Protein AF-A0AAW8F7T9-F1 (afdb_monomer_lite)

Structure (mmCIF, N/CA/C/O backbone):
data_AF-A0AAW8F7T9-F1
#
_entry.id   AF-A0AAW8F7T9-F1
#
loop_
_atom_site.group_PDB
_atom_site.id
_atom_site.type_symbol
_atom_site.label_atom_id
_atom_site.label_alt_id
_atom_site.label_comp_id
_atom_site.label_asym_id
_atom_site.label_entity_id
_atom_site.label_seq_id
_atom_site.pdbx_PDB_ins_code
_atom_site.Cartn_x
_atom_site.Cartn_y
_atom_site.Cartn_z
_atom_site.occupancy
_atom_site.B_iso_or_equiv
_atom_site.auth_seq_id
_atom_site.auth_comp_id
_atom_site.auth_asym_id
_atom_site.auth_atom_id
_atom_site.pdbx_PDB_model_num
ATOM 1 N N . MET A 1 1 ? 15.413 14.142 -17.479 1.00 58.78 1 MET A N 1
ATOM 2 C CA . MET A 1 1 ? 15.943 13.160 -16.511 1.00 58.78 1 MET A CA 1
ATOM 3 C C . MET A 1 1 ? 16.718 12.142 -17.309 1.00 58.78 1 MET A C 1
ATOM 5 O O . MET A 1 1 ? 16.218 11.728 -18.348 1.00 58.78 1 MET A O 1
ATOM 9 N N . ASP A 1 2 ? 17.921 11.789 -16.876 1.00 75.50 2 ASP A N 1
ATOM 10 C CA . ASP A 1 2 ? 18.728 10.803 -17.593 1.00 75.50 2 ASP A CA 1
ATOM 11 C C . ASP A 1 2 ? 18.031 9.436 -17.565 1.00 75.50 2 ASP A C 1
ATOM 13 O O . ASP A 1 2 ? 17.482 9.036 -16.535 1.00 75.50 2 ASP A O 1
ATOM 17 N N . GLY A 1 3 ? 18.054 8.707 -18.685 1.00 75.12 3 GLY A N 1
ATOM 18 C CA . GLY A 1 3 ? 17.316 7.446 -18.841 1.00 75.12 3 GLY A CA 1
ATOM 19 C C . GLY A 1 3 ? 17.675 6.369 -17.809 1.00 75.12 3 GLY A C 1
ATOM 20 O O . GLY A 1 3 ? 16.842 5.527 -17.485 1.00 75.12 3 GLY A O 1
ATOM 21 N N . TRP A 1 4 ? 18.875 6.423 -17.221 1.00 82.44 4 TRP A N 1
ATOM 22 C CA . TRP A 1 4 ? 19.292 5.505 -16.157 1.00 82.44 4 TRP A CA 1
ATOM 23 C C . TRP A 1 4 ? 18.514 5.728 -14.850 1.00 82.44 4 TRP A C 1
ATOM 25 O O . TRP A 1 4 ? 18.140 4.762 -14.187 1.00 82.44 4 TRP A O 1
ATOM 35 N N . ALA A 1 5 ? 18.213 6.985 -14.498 1.00 81.88 5 ALA A N 1
ATOM 36 C CA . ALA A 1 5 ? 17.555 7.337 -13.239 1.00 81.88 5 ALA A CA 1
ATOM 37 C C . ALA A 1 5 ? 16.103 6.840 -13.198 1.00 81.88 5 ALA A C 1
ATOM 39 O O . ALA A 1 5 ? 15.569 6.531 -12.133 1.00 81.88 5 ALA A O 1
ATOM 40 N N . VAL A 1 6 ? 15.483 6.736 -14.375 1.00 88.69 6 VAL A N 1
ATOM 41 C CA . VAL A 1 6 ? 14.135 6.191 -14.564 1.00 88.69 6 VAL A CA 1
ATOM 42 C C . VAL A 1 6 ? 14.128 4.757 -15.098 1.00 88.69 6 VAL A C 1
ATOM 44 O O . VAL A 1 6 ? 13.053 4.204 -15.318 1.00 88.69 6 VAL A O 1
ATOM 47 N N . GLN A 1 7 ? 15.304 4.142 -15.280 1.00 91.75 7 GLN A N 1
ATOM 48 C CA . GLN A 1 7 ? 15.475 2.776 -15.792 1.00 91.75 7 GLN A CA 1
ATOM 49 C C . GLN A 1 7 ? 14.755 2.548 -17.136 1.00 91.75 7 GLN A C 1
ATOM 51 O O . GLN A 1 7 ? 14.105 1.520 -17.353 1.00 91.75 7 GLN A O 1
ATOM 56 N N . SER A 1 8 ? 14.840 3.530 -18.038 1.00 86.75 8 SER A N 1
ATOM 57 C CA . SER A 1 8 ? 14.295 3.445 -19.396 1.00 86.75 8 SER A CA 1
ATOM 58 C C . SER A 1 8 ? 14.853 2.223 -20.131 1.00 86.75 8 SER A C 1
ATOM 60 O O . SER A 1 8 ? 16.036 1.914 -20.029 1.00 86.75 8 SER A O 1
ATOM 62 N N . GLY A 1 9 ? 13.994 1.527 -20.880 1.00 88.44 9 GLY A N 1
ATOM 63 C CA . GLY A 1 9 ? 14.342 0.286 -21.583 1.00 88.44 9 GLY A CA 1
ATOM 64 C C . GLY A 1 9 ? 14.106 -0.992 -20.770 1.00 88.44 9 GLY A C 1
ATOM 65 O O . GLY A 1 9 ? 13.940 -2.055 -21.359 1.00 88.44 9 GLY A O 1
ATOM 66 N N . SER A 1 10 ? 13.986 -0.906 -19.441 1.00 90.56 10 SER A N 1
ATOM 67 C CA . SER A 1 10 ? 13.586 -2.045 -18.607 1.00 90.56 10 SER A CA 1
ATOM 68 C C . SER A 1 10 ? 12.065 -2.154 -18.517 1.00 90.56 10 SER A C 1
ATOM 70 O O . SER A 1 10 ? 11.376 -1.184 -18.182 1.00 90.56 10 SER A O 1
ATOM 72 N N . GLY A 1 11 ? 11.536 -3.355 -18.770 1.00 92.56 11 GLY A N 1
ATOM 73 C CA . GLY A 1 11 ? 10.107 -3.643 -18.614 1.00 92.56 11 GLY A CA 1
ATOM 74 C C . GLY A 1 11 ? 9.661 -3.811 -17.160 1.00 92.56 11 GLY A C 1
ATOM 75 O O . GLY A 1 11 ? 8.500 -3.576 -16.837 1.00 92.56 11 GLY A O 1
ATOM 76 N N . VAL A 1 12 ? 10.585 -4.158 -16.264 1.00 93.69 12 VAL A N 1
ATOM 77 C CA . VAL A 1 12 ? 10.380 -4.115 -14.812 1.00 93.69 12 VAL A CA 1
ATOM 78 C C . VAL A 1 12 ? 11.400 -3.148 -14.234 1.00 93.69 12 VAL A C 1
ATOM 80 O O . VAL A 1 12 ? 12.599 -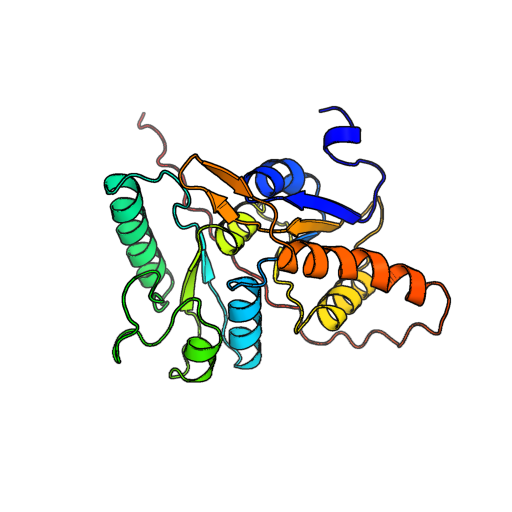3.297 -14.455 1.00 93.69 12 VAL A O 1
ATOM 83 N N . ARG A 1 13 ? 10.911 -2.143 -13.517 1.00 95.00 13 ARG A N 1
ATOM 84 C CA . ARG A 1 13 ? 11.701 -1.073 -12.911 1.00 95.00 13 ARG A CA 1
ATOM 85 C C . ARG A 1 13 ? 11.475 -1.094 -11.415 1.00 95.00 13 ARG A C 1
ATOM 87 O O . ARG A 1 13 ? 10.398 -1.478 -10.958 1.00 95.00 13 ARG A O 1
ATOM 94 N N . PHE A 1 14 ? 12.472 -0.674 -10.657 1.00 95.62 14 PHE A N 1
ATOM 95 C CA . PHE A 1 14 ? 12.443 -0.801 -9.209 1.00 95.62 14 PHE A CA 1
ATOM 96 C C . PHE A 1 14 ? 12.841 0.492 -8.510 1.00 95.62 14 PHE A C 1
ATOM 98 O O . PHE A 1 14 ? 13.786 1.165 -8.918 1.00 95.62 14 PHE A O 1
ATOM 105 N N . HIS A 1 15 ? 12.156 0.825 -7.421 1.00 96.19 15 HIS A N 1
ATOM 106 C CA . HIS A 1 15 ? 12.630 1.842 -6.491 1.00 96.19 15 HIS A CA 1
ATOM 107 C C . HIS A 1 15 ? 12.106 1.576 -5.081 1.00 96.19 15 HIS A C 1
ATOM 109 O O . HIS A 1 15 ? 11.252 0.726 -4.847 1.00 96.19 15 HIS A O 1
ATOM 115 N N . TRP A 1 16 ? 12.611 2.358 -4.141 1.00 96.62 16 TRP A N 1
ATOM 116 C CA . TRP A 1 16 ? 12.177 2.360 -2.758 1.00 96.62 16 TRP A CA 1
ATOM 117 C C . TRP A 1 16 ? 11.303 3.564 -2.399 1.00 96.62 16 TRP A C 1
ATOM 119 O O . TRP A 1 16 ? 11.562 4.685 -2.852 1.00 96.62 16 TRP A O 1
ATOM 129 N N . GLY A 1 17 ? 10.334 3.324 -1.519 1.00 95.19 17 GLY A N 1
ATOM 130 C CA . GLY A 1 17 ? 9.576 4.305 -0.757 1.00 95.19 17 GLY A CA 1
ATOM 131 C C . GLY A 1 17 ? 8.689 5.268 -1.561 1.00 95.19 17 GLY A C 1
ATOM 132 O O . GLY A 1 17 ? 8.695 5.289 -2.797 1.00 95.19 17 GLY A O 1
ATOM 133 N N . PRO A 1 18 ? 7.934 6.138 -0.862 1.00 92.25 18 PRO A N 1
ATOM 134 C CA . PRO A 1 18 ? 7.041 7.119 -1.491 1.00 92.25 18 PRO A CA 1
ATOM 135 C C . PRO A 1 18 ? 7.766 8.125 -2.398 1.00 92.25 18 PRO A C 1
ATOM 137 O O . PRO A 1 18 ? 7.218 8.566 -3.411 1.00 92.25 18 PRO A O 1
ATOM 140 N N . THR A 1 19 ? 9.014 8.471 -2.068 1.00 91.62 19 THR A N 1
ATOM 141 C CA . THR A 1 19 ? 9.860 9.330 -2.910 1.00 91.62 19 THR A CA 1
ATOM 142 C C . THR A 1 19 ? 10.187 8.653 -4.239 1.00 91.62 19 THR A C 1
ATOM 144 O O . THR A 1 19 ? 10.113 9.296 -5.283 1.00 91.62 19 THR A O 1
ATOM 147 N N . GLY A 1 20 ? 10.499 7.354 -4.220 1.00 93.56 20 GLY A N 1
ATOM 148 C CA . GLY A 1 20 ? 10.706 6.564 -5.431 1.00 93.56 20 GLY A CA 1
ATOM 149 C C . GLY A 1 20 ? 9.461 6.456 -6.287 1.00 93.56 20 GLY A C 1
ATOM 150 O O . GLY A 1 20 ? 9.514 6.697 -7.492 1.00 93.56 20 GLY A O 1
ATOM 151 N N . ALA A 1 21 ? 8.324 6.178 -5.645 1.00 94.69 21 ALA A N 1
ATOM 152 C CA . ALA A 1 21 ? 7.030 6.169 -6.314 1.00 94.69 21 ALA A CA 1
ATOM 153 C C . ALA A 1 21 ? 6.756 7.511 -7.006 1.00 94.69 21 ALA A C 1
ATOM 155 O O . ALA A 1 21 ? 6.443 7.531 -8.187 1.00 94.69 21 ALA A O 1
ATOM 156 N N . SER A 1 22 ? 6.969 8.637 -6.319 1.00 92.25 22 SER A N 1
ATOM 157 C CA . SER A 1 22 ? 6.746 9.972 -6.898 1.00 92.25 22 SER A CA 1
ATOM 158 C C . SER A 1 22 ? 7.647 10.269 -8.104 1.00 92.25 22 SER A C 1
ATOM 160 O O . SER A 1 22 ? 7.256 11.029 -8.985 1.00 92.25 22 SER A O 1
ATOM 162 N N . ARG A 1 23 ? 8.847 9.674 -8.159 1.00 92.69 23 ARG A N 1
ATOM 163 C CA . ARG A 1 23 ? 9.777 9.828 -9.289 1.00 92.69 23 ARG A CA 1
ATOM 164 C C . ARG A 1 23 ? 9.393 8.959 -10.485 1.00 92.69 23 ARG A C 1
ATOM 166 O O . ARG A 1 23 ? 9.482 9.429 -11.611 1.00 92.69 23 ARG A O 1
ATOM 173 N N . LEU A 1 24 ? 8.980 7.713 -10.246 1.00 94.44 24 LEU A N 1
ATOM 174 C CA . LEU A 1 24 ? 8.756 6.722 -11.305 1.00 94.44 24 LEU A CA 1
ATOM 175 C C . LEU A 1 24 ? 7.290 6.530 -11.709 1.00 94.44 24 LEU A C 1
ATOM 177 O O . LEU A 1 24 ? 7.034 5.915 -12.738 1.00 94.44 24 LEU A O 1
ATOM 181 N N . ALA A 1 25 ? 6.313 7.022 -10.945 1.00 92.12 25 ALA A N 1
ATOM 182 C CA . ALA A 1 25 ? 4.906 6.708 -11.201 1.00 92.12 25 ALA A CA 1
ATOM 183 C C . ALA A 1 25 ? 4.387 7.236 -12.549 1.00 92.12 25 ALA A C 1
ATOM 185 O O . ALA A 1 25 ? 3.523 6.597 -13.140 1.00 92.12 25 ALA A O 1
ATOM 186 N N . ASN A 1 26 ? 4.924 8.352 -13.057 1.00 92.12 26 ASN A N 1
ATOM 187 C CA . ASN A 1 26 ? 4.571 8.871 -14.389 1.00 92.12 26 ASN A CA 1
ATOM 188 C C . ASN A 1 26 ? 5.128 8.015 -15.535 1.00 92.12 26 ASN A C 1
ATOM 190 O O . ASN A 1 26 ? 4.635 8.088 -16.653 1.00 92.12 26 ASN A O 1
ATOM 194 N N . GLU A 1 27 ? 6.133 7.195 -15.246 1.00 92.19 27 GLU A N 1
ATOM 195 C CA . GLU A 1 27 ? 6.788 6.310 -16.207 1.00 92.19 27 GLU A CA 1
ATOM 196 C C . GLU A 1 27 ? 6.194 4.891 -16.184 1.00 92.19 27 GLU A C 1
ATOM 198 O O . GLU A 1 27 ? 6.657 4.008 -16.905 1.00 92.19 27 GLU A O 1
ATOM 203 N N . ALA A 1 28 ? 5.211 4.641 -15.314 1.00 93.75 28 ALA A N 1
ATOM 204 C CA . ALA A 1 28 ? 4.644 3.325 -15.069 1.00 93.75 28 ALA A CA 1
ATOM 205 C C . ALA A 1 28 ? 3.369 3.106 -15.893 1.00 93.75 28 ALA A C 1
ATOM 207 O O . ALA A 1 28 ? 2.388 3.830 -15.732 1.00 93.75 28 ALA A O 1
ATOM 208 N N . ALA A 1 29 ? 3.313 2.025 -16.674 1.00 95.94 29 ALA A N 1
ATOM 209 C CA . ALA A 1 29 ? 2.031 1.515 -17.169 1.00 95.94 29 ALA A CA 1
ATOM 210 C C . ALA A 1 29 ? 1.226 0.860 -16.027 1.00 95.94 29 ALA A C 1
ATOM 212 O O . ALA A 1 29 ? -0.008 0.892 -16.004 1.00 95.94 29 ALA A O 1
ATOM 213 N N . CYS A 1 30 ? 1.933 0.282 -15.050 1.00 96.75 30 CYS A N 1
ATOM 214 C CA . CYS A 1 30 ? 1.377 -0.234 -13.804 1.00 96.75 30 CYS A CA 1
ATOM 215 C C . CYS A 1 30 ? 2.364 -0.022 -12.650 1.00 96.75 30 CYS A C 1
ATOM 217 O O . CYS A 1 30 ? 3.548 -0.335 -12.770 1.00 96.75 30 CYS A O 1
ATOM 219 N N . LEU A 1 31 ? 1.863 0.457 -11.514 1.00 97.50 31 LEU A N 1
ATOM 220 C CA . LEU A 1 31 ? 2.608 0.586 -10.267 1.00 97.50 31 LEU A CA 1
ATOM 221 C C . LEU A 1 31 ? 2.286 -0.604 -9.355 1.00 97.50 31 LEU A C 1
ATOM 223 O O . LEU A 1 31 ? 1.122 -0.871 -9.057 1.00 97.50 31 LEU A O 1
ATOM 227 N N . VAL A 1 32 ? 3.308 -1.302 -8.878 1.00 97.75 32 VAL A N 1
ATOM 228 C CA . VAL A 1 32 ? 3.182 -2.359 -7.872 1.00 97.75 32 VAL A CA 1
ATOM 229 C C . VAL A 1 32 ? 3.739 -1.824 -6.561 1.00 97.75 32 VAL A C 1
ATOM 231 O O . VAL A 1 32 ? 4.929 -1.547 -6.463 1.00 97.75 32 VAL A O 1
ATOM 234 N N . ALA A 1 33 ? 2.883 -1.664 -5.557 1.00 97.88 33 ALA A N 1
ATOM 235 C CA . ALA A 1 33 ? 3.301 -1.317 -4.204 1.00 97.88 33 ALA A CA 1
ATOM 236 C C . ALA A 1 33 ? 3.578 -2.602 -3.418 1.00 97.88 33 ALA A C 1
ATOM 238 O O . ALA A 1 33 ? 2.726 -3.495 -3.409 1.00 97.88 33 ALA A O 1
ATOM 239 N N . VAL A 1 34 ? 4.727 -2.670 -2.745 1.00 97.94 34 VAL A N 1
ATOM 240 C CA . VAL A 1 34 ? 5.125 -3.773 -1.860 1.00 97.94 34 VAL A CA 1
ATOM 241 C C . VAL A 1 34 ? 5.385 -3.212 -0.465 1.00 97.94 34 VAL A C 1
ATOM 243 O O . VAL A 1 34 ? 6.279 -2.396 -0.301 1.00 97.94 34 VAL A O 1
ATOM 246 N N . ASP A 1 35 ? 4.579 -3.616 0.516 1.00 96.81 35 ASP A N 1
ATOM 247 C CA . ASP A 1 35 ? 4.683 -3.239 1.940 1.00 96.81 35 ASP A CA 1
ATOM 248 C C . ASP A 1 35 ? 4.215 -4.455 2.749 1.00 96.81 35 ASP A C 1
ATOM 250 O O . ASP A 1 35 ? 3.015 -4.621 3.024 1.00 96.81 35 ASP A O 1
ATOM 254 N N . VAL A 1 36 ? 5.127 -5.402 2.959 1.00 96.44 36 VAL A N 1
ATOM 255 C CA . VAL A 1 36 ? 4.817 -6.729 3.502 1.00 96.44 36 VAL A CA 1
ATOM 256 C C . VAL A 1 36 ? 4.368 -6.620 4.958 1.00 96.44 36 VAL A C 1
ATOM 258 O O . VAL A 1 36 ? 3.423 -7.316 5.346 1.00 96.44 36 VAL A O 1
ATOM 261 N N . LEU A 1 37 ? 4.984 -5.724 5.732 1.00 93.06 37 LEU A N 1
ATOM 262 C CA . LEU A 1 37 ? 4.706 -5.463 7.146 1.00 93.06 37 LEU A CA 1
ATOM 263 C C . LEU A 1 37 ? 4.238 -4.007 7.325 1.00 93.06 37 LEU A C 1
ATOM 265 O O . LEU A 1 37 ? 4.970 -3.138 7.763 1.00 93.06 37 LEU A O 1
ATOM 269 N N . SER A 1 38 ? 2.981 -3.690 7.037 1.00 93.38 38 SER A N 1
ATOM 270 C CA . SER A 1 38 ? 1.868 -4.633 6.853 1.00 93.38 38 SER A CA 1
ATOM 271 C C . SER A 1 38 ? 0.848 -4.234 5.801 1.00 93.38 38 SER A C 1
ATOM 273 O O . SER A 1 38 ? -0.093 -4.995 5.570 1.00 93.38 38 SER A O 1
ATOM 275 N N . PHE A 1 39 ? 0.990 -3.078 5.150 1.00 96.44 39 PHE A N 1
ATOM 276 C CA . PHE A 1 39 ? -0.121 -2.478 4.412 1.00 96.44 39 PHE A CA 1
ATOM 277 C C . PHE A 1 39 ? -0.624 -3.366 3.267 1.00 96.44 39 PHE A C 1
ATOM 279 O O . PHE A 1 39 ? -1.825 -3.612 3.157 1.00 96.44 39 PHE A O 1
ATOM 286 N N . THR A 1 40 ? 0.263 -3.890 2.420 1.00 97.62 40 THR A N 1
ATOM 287 C CA . THR A 1 40 ? -0.169 -4.705 1.269 1.00 97.62 40 THR A CA 1
ATOM 288 C C . THR A 1 40 ? -0.683 -6.078 1.696 1.00 97.62 40 THR A C 1
ATOM 290 O O . THR A 1 40 ? -1.648 -6.579 1.113 1.00 97.62 40 THR A O 1
ATOM 293 N N . THR A 1 41 ? -0.136 -6.645 2.775 1.00 97.12 41 THR A N 1
ATOM 294 C CA . THR A 1 41 ? -0.664 -7.863 3.407 1.00 97.12 41 THR A CA 1
ATOM 295 C C . THR A 1 41 ? -2.069 -7.630 3.967 1.00 97.12 41 THR A C 1
ATOM 297 O O . THR A 1 41 ? -2.964 -8.451 3.759 1.00 97.12 41 THR A O 1
ATOM 300 N N . ALA A 1 42 ? -2.293 -6.489 4.620 1.00 96.81 42 ALA A N 1
ATOM 301 C CA . ALA A 1 42 ? -3.582 -6.070 5.158 1.00 96.81 42 ALA A CA 1
ATOM 302 C C . ALA A 1 42 ? -4.627 -5.882 4.048 1.00 96.81 42 ALA A C 1
ATOM 304 O O . ALA A 1 42 ? -5.735 -6.414 4.143 1.00 96.81 42 ALA A O 1
ATOM 305 N N . VAL A 1 43 ? -4.252 -5.203 2.956 1.00 97.50 43 VAL A N 1
ATOM 306 C CA . VAL A 1 43 ? -5.091 -5.048 1.755 1.00 97.50 43 VAL A CA 1
ATOM 307 C C . VAL A 1 43 ? -5.485 -6.405 1.194 1.00 97.50 43 VAL A C 1
ATOM 309 O O . VAL A 1 43 ? -6.660 -6.658 0.943 1.00 97.50 43 VAL A O 1
ATOM 312 N N . SER A 1 44 ? -4.511 -7.291 1.032 1.00 97.19 44 SER A N 1
ATOM 313 C CA . SER A 1 44 ? -4.727 -8.614 0.471 1.00 97.19 44 SER A CA 1
ATOM 314 C C . SER A 1 44 ? -5.691 -9.439 1.346 1.00 97.19 44 SER A C 1
ATOM 316 O O . SER A 1 44 ? -6.639 -10.020 0.822 1.00 97.19 44 SER A O 1
ATOM 318 N N . VAL A 1 45 ? -5.546 -9.419 2.681 1.00 97.00 45 VAL A N 1
ATOM 319 C CA . VAL A 1 45 ? -6.493 -10.090 3.600 1.00 97.00 45 VAL A CA 1
ATOM 320 C C . VAL A 1 45 ? -7.896 -9.485 3.531 1.00 97.00 45 VAL A C 1
ATOM 322 O O . VAL A 1 45 ? -8.881 -10.221 3.551 1.00 97.00 45 VAL A O 1
ATOM 325 N N . ALA A 1 46 ? -8.013 -8.159 3.446 1.00 96.00 46 ALA A N 1
ATOM 326 C CA . ALA A 1 46 ? -9.309 -7.497 3.328 1.00 96.00 46 ALA A CA 1
ATOM 327 C C . ALA A 1 46 ? -10.029 -7.912 2.033 1.00 96.00 46 ALA A C 1
ATOM 329 O O . ALA A 1 46 ? -11.216 -8.237 2.039 1.00 96.00 46 ALA A O 1
ATOM 330 N N . VAL A 1 47 ? -9.304 -7.950 0.920 1.00 95.62 47 VAL A N 1
ATOM 331 C CA . VAL A 1 47 ? -9.863 -8.242 -0.406 1.00 95.62 47 VAL A CA 1
ATOM 332 C C . VAL A 1 47 ? -10.354 -9.681 -0.516 1.00 95.62 47 VAL A C 1
ATOM 334 O O . VAL A 1 47 ? -11.410 -9.901 -1.109 1.00 95.62 47 VAL A O 1
ATOM 337 N N . ASP A 1 48 ? -9.681 -10.637 0.129 1.00 95.75 48 ASP A N 1
ATOM 338 C CA . ASP A 1 48 ? -10.170 -12.021 0.229 1.00 95.75 48 ASP A CA 1
ATOM 339 C C . ASP A 1 48 ? -11.522 -12.114 0.949 1.00 95.75 48 ASP A C 1
ATOM 341 O O . ASP A 1 48 ? -12.324 -13.000 0.667 1.00 95.75 48 ASP A O 1
ATOM 345 N N . ARG A 1 49 ? -11.817 -11.161 1.842 1.00 95.44 49 ARG A N 1
ATOM 346 C CA . ARG A 1 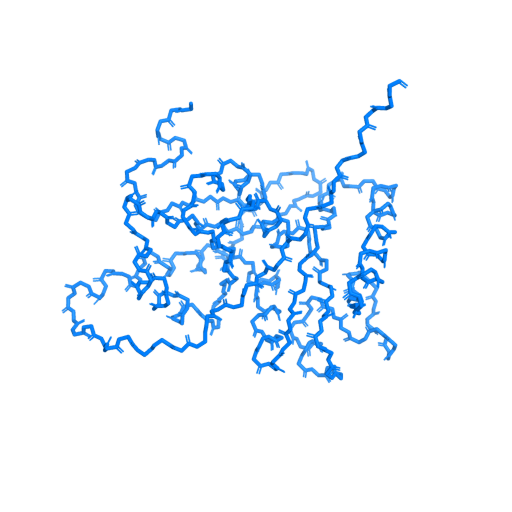49 ? -13.124 -11.024 2.504 1.00 95.44 49 ARG A CA 1
ATOM 347 C C . ARG A 1 49 ? -14.143 -10.230 1.678 1.00 95.44 49 ARG A C 1
ATOM 349 O O . ARG A 1 49 ? -15.214 -9.908 2.184 1.00 95.44 49 ARG A O 1
ATOM 356 N N . GLY A 1 50 ? -13.822 -9.862 0.437 1.00 95.50 50 GLY A N 1
ATOM 357 C CA . GLY A 1 50 ? -14.673 -9.033 -0.421 1.00 95.50 50 GLY A CA 1
ATOM 358 C C . GLY A 1 50 ? -14.676 -7.544 -0.059 1.00 95.50 50 GLY A C 1
ATOM 359 O O . GLY A 1 50 ? -15.570 -6.813 -0.487 1.00 95.50 50 GLY A O 1
ATOM 360 N N . ILE A 1 51 ? -13.698 -7.081 0.723 1.00 96.12 51 ILE A N 1
ATOM 361 C CA . ILE A 1 51 ? -13.613 -5.697 1.196 1.00 96.12 51 ILE A CA 1
ATOM 362 C C . ILE A 1 51 ? -12.869 -4.822 0.179 1.00 96.12 51 ILE A C 1
ATOM 364 O O . ILE A 1 51 ? -11.816 -5.191 -0.342 1.00 96.12 51 ILE A O 1
ATOM 368 N N . ARG A 1 52 ? -13.382 -3.611 -0.067 1.00 95.88 52 ARG A N 1
ATOM 369 C CA . ARG A 1 52 ? -12.728 -2.594 -0.900 1.00 95.88 52 ARG A CA 1
ATOM 370 C C . ARG A 1 52 ? -11.942 -1.608 -0.037 1.00 95.88 52 ARG A C 1
ATOM 372 O O . ARG A 1 52 ? -12.520 -0.695 0.536 1.00 95.88 52 ARG A O 1
ATOM 379 N N . VAL A 1 53 ? -10.623 -1.741 0.013 1.00 95.81 53 VAL A N 1
ATOM 380 C CA . VAL A 1 53 ? -9.775 -0.824 0.789 1.00 95.81 53 VAL A CA 1
ATOM 381 C C . VAL A 1 53 ? -9.634 0.540 0.109 1.00 95.81 53 VAL A C 1
ATOM 383 O O . VAL A 1 53 ? -9.366 0.624 -1.091 1.00 95.81 53 VAL A O 1
ATOM 386 N N . LEU A 1 54 ? -9.759 1.605 0.901 1.00 96.19 54 LEU A N 1
ATOM 387 C CA . LEU A 1 54 ? -9.397 2.965 0.519 1.00 96.19 54 LEU A CA 1
ATOM 388 C C . LEU A 1 54 ? -8.051 3.320 1.179 1.00 96.19 54 LEU A C 1
ATOM 390 O O . LEU A 1 54 ? -8.021 3.549 2.391 1.00 96.19 54 LEU A O 1
ATOM 394 N N . PRO A 1 55 ? -6.926 3.336 0.443 1.00 95.38 55 PRO A N 1
ATOM 395 C CA . PRO A 1 55 ? -5.652 3.768 1.011 1.00 95.38 55 PRO A CA 1
ATOM 396 C C . PRO A 1 55 ? -5.711 5.248 1.382 1.00 95.38 55 PRO A C 1
ATOM 398 O O . PRO A 1 55 ? -6.281 6.056 0.647 1.00 95.38 55 PRO A O 1
ATOM 401 N N . PHE A 1 56 ? -5.072 5.616 2.487 1.00 94.88 56 PHE A N 1
ATOM 402 C CA . PHE A 1 56 ? -4.870 7.015 2.833 1.00 94.88 56 PHE A CA 1
ATOM 403 C C . PHE A 1 56 ? -3.425 7.254 3.264 1.00 94.88 56 PHE A C 1
ATOM 405 O O . PHE A 1 56 ? -2.889 6.545 4.117 1.00 94.88 56 PHE A O 1
ATOM 412 N N . ARG A 1 57 ? -2.775 8.253 2.665 1.00 93.81 57 ARG A N 1
ATOM 413 C CA . ARG A 1 57 ? -1.408 8.627 3.031 1.00 93.81 57 ARG A CA 1
ATOM 414 C C . ARG A 1 57 ? -1.396 9.171 4.456 1.00 93.81 57 ARG A C 1
ATOM 416 O O . ARG A 1 57 ? -2.018 10.192 4.729 1.00 93.81 57 ARG A O 1
ATOM 423 N N . TRP A 1 58 ? -0.625 8.539 5.331 1.00 92.44 58 TRP A N 1
ATOM 424 C CA . TRP A 1 58 ? -0.368 9.050 6.674 1.00 92.44 58 TRP A CA 1
ATOM 425 C C . TRP A 1 58 ? 1.033 9.685 6.766 1.00 92.44 58 TRP A C 1
ATOM 427 O O . TRP A 1 58 ? 1.949 9.218 6.093 1.00 92.44 58 TRP A O 1
ATOM 437 N N . PRO A 1 59 ? 1.258 10.737 7.571 1.00 90.75 59 PRO A N 1
ATOM 438 C CA 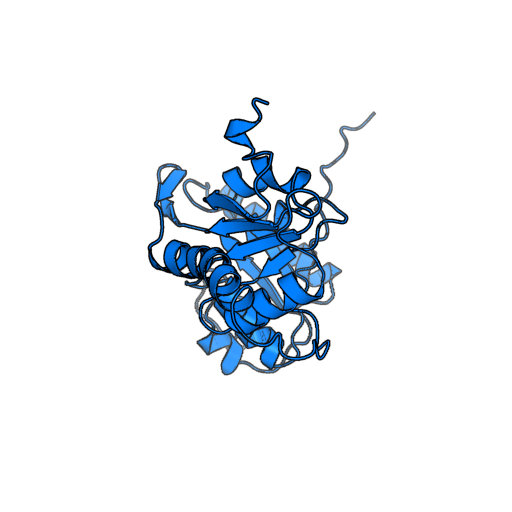. PRO A 1 59 ? 2.606 11.260 7.800 1.00 90.75 59 PRO A CA 1
ATOM 439 C C . PRO A 1 59 ? 3.515 10.251 8.538 1.00 90.75 59 PRO A C 1
ATOM 441 O O . PRO A 1 59 ? 3.277 9.902 9.703 1.00 90.75 59 PRO A O 1
ATOM 444 N N . GLY A 1 60 ? 4.559 9.775 7.853 1.00 85.50 60 GLY A N 1
ATOM 445 C CA . GLY A 1 60 ? 5.649 8.951 8.401 1.00 85.50 60 GLY A CA 1
ATOM 446 C C . GLY A 1 60 ? 6.880 9.772 8.807 1.00 85.50 60 GLY A C 1
ATOM 447 O O . GLY A 1 60 ? 6.935 10.967 8.532 1.00 85.50 60 GLY A O 1
ATOM 448 N N . GLY A 1 61 ? 7.865 9.135 9.456 1.00 84.69 61 GLY A N 1
ATOM 449 C CA . GLY A 1 61 ? 9.143 9.771 9.816 1.00 84.69 61 GLY A CA 1
ATOM 450 C C . GLY A 1 61 ? 9.006 10.990 10.756 1.00 84.69 61 GLY A C 1
ATOM 451 O O . GLY A 1 61 ? 8.155 10.942 11.663 1.00 84.69 61 GLY A O 1
ATOM 452 N N . PRO A 1 62 ? 9.804 12.067 10.558 1.00 85.06 62 PRO A N 1
ATOM 453 C CA . PRO A 1 62 ? 9.796 13.294 11.364 1.00 85.06 62 PRO A CA 1
ATOM 454 C C . PRO A 1 62 ? 8.575 14.170 11.047 1.00 85.06 62 PRO A C 1
ATOM 456 O O . PRO A 1 62 ? 8.698 15.279 10.542 1.00 85.06 62 PRO A O 1
ATOM 459 N N . ALA A 1 63 ? 7.376 13.663 11.323 1.00 88.94 63 ALA A N 1
ATOM 460 C CA . ALA A 1 63 ? 6.153 14.455 11.264 1.00 88.94 63 ALA A CA 1
ATOM 461 C C . ALA A 1 63 ? 5.827 15.023 12.649 1.00 88.94 63 ALA A C 1
ATOM 463 O O . ALA A 1 63 ? 5.743 14.269 13.631 1.00 88.94 63 ALA A O 1
ATOM 464 N N . SER A 1 64 ? 5.615 16.336 12.696 1.00 92.25 64 SER A N 1
ATOM 465 C CA . SER A 1 64 ? 5.164 17.078 13.871 1.00 92.25 64 SER A CA 1
ATOM 466 C C . SER A 1 64 ? 3.765 16.646 14.313 1.00 92.25 64 SER A C 1
ATOM 468 O O . SER A 1 64 ? 2.981 16.077 13.546 1.00 92.25 64 SER A O 1
ATOM 470 N N . GLU A 1 65 ? 3.415 16.953 15.560 1.00 91.25 65 GLU A N 1
ATOM 471 C CA . GLU A 1 65 ? 2.078 16.661 16.083 1.00 91.25 65 GLU A CA 1
ATOM 472 C C . GLU A 1 65 ? 0.980 17.408 15.309 1.00 91.25 65 GLU A C 1
ATOM 474 O O . GLU A 1 65 ? -0.084 16.851 15.041 1.00 91.25 65 GLU A O 1
ATOM 479 N N . ALA A 1 66 ? 1.266 18.634 14.859 1.00 94.44 66 ALA A N 1
ATOM 480 C CA . ALA A 1 66 ? 0.355 19.416 14.030 1.00 94.44 66 ALA A CA 1
ATOM 481 C C . ALA A 1 66 ? 0.069 18.726 12.684 1.00 94.44 66 ALA A C 1
ATOM 483 O O . ALA A 1 66 ? -1.087 18.636 12.269 1.00 94.44 66 ALA A O 1
ATOM 484 N N . GLU A 1 67 ? 1.094 18.173 12.025 1.00 93.12 67 GLU A N 1
ATOM 485 C CA . GLU A 1 67 ? 0.922 17.421 10.775 1.00 93.12 67 GLU A CA 1
ATOM 486 C C . GLU A 1 67 ? 0.114 16.137 10.986 1.00 93.12 67 GLU A C 1
ATOM 488 O O . GLU A 1 67 ? -0.756 15.809 10.177 1.00 93.12 67 GLU A O 1
ATOM 493 N N . ARG A 1 68 ? 0.363 15.416 12.086 1.00 91.56 68 ARG A N 1
ATOM 494 C CA . ARG A 1 68 ? -0.378 14.192 12.430 1.00 91.56 68 ARG A CA 1
ATOM 495 C C . ARG A 1 68 ? -1.839 14.492 12.760 1.00 91.56 68 ARG A C 1
ATOM 497 O O . ARG A 1 68 ? -2.723 13.807 12.250 1.00 91.56 68 ARG A O 1
ATOM 504 N N . SER A 1 69 ? -2.095 15.535 13.544 1.00 92.62 69 SER A N 1
ATOM 505 C CA . SER A 1 69 ? -3.442 16.002 13.881 1.00 92.62 69 SER A CA 1
ATOM 506 C C . SER A 1 69 ? -4.206 16.478 12.643 1.00 92.62 69 SER A C 1
ATOM 508 O O . SER A 1 69 ? -5.358 16.091 12.438 1.00 92.62 69 SER A O 1
ATOM 510 N N . GLY A 1 70 ? -3.553 17.241 11.762 1.00 94.56 70 GLY A N 1
ATOM 511 C CA . GLY A 1 70 ? -4.127 17.643 10.478 1.00 94.56 70 GLY A CA 1
ATOM 512 C C . GLY A 1 70 ? -4.470 16.436 9.602 1.00 94.56 70 GLY A C 1
ATOM 513 O O . GLY A 1 70 ? -5.588 16.328 9.096 1.00 94.56 70 GLY A O 1
ATOM 514 N N . ALA A 1 71 ? -3.558 15.466 9.484 1.00 92.88 71 ALA A N 1
ATOM 515 C CA . ALA A 1 71 ? -3.822 14.229 8.754 1.00 92.88 71 ALA A CA 1
ATOM 516 C C . ALA A 1 71 ? -4.984 13.430 9.360 1.00 92.88 71 ALA A C 1
ATOM 518 O O . ALA A 1 71 ? -5.820 12.926 8.609 1.00 92.88 71 ALA A O 1
ATOM 519 N N . ALA A 1 72 ? -5.097 13.357 10.689 1.00 92.81 72 ALA A N 1
ATOM 520 C CA . ALA A 1 72 ? -6.213 12.701 11.369 1.00 92.81 72 ALA A CA 1
ATOM 521 C C . ALA A 1 72 ? -7.563 13.324 10.978 1.00 92.81 72 ALA A C 1
ATOM 523 O O . ALA A 1 72 ? -8.492 12.610 10.591 1.00 92.81 72 ALA A O 1
ATOM 524 N N . GLN A 1 73 ? -7.650 14.657 11.000 1.00 94.12 73 GLN A N 1
ATOM 525 C CA . GLN A 1 73 ? -8.857 15.398 10.626 1.00 94.12 73 GLN A CA 1
ATOM 526 C C . GLN A 1 73 ? -9.236 15.169 9.158 1.00 94.12 73 GLN A C 1
ATOM 528 O O . GLN A 1 73 ? -10.392 14.857 8.856 1.00 94.12 73 GLN A O 1
ATOM 533 N N . VAL A 1 74 ? -8.265 15.263 8.242 1.00 95.56 74 VAL A N 1
ATOM 534 C CA . VAL A 1 74 ? -8.499 15.043 6.804 1.00 95.56 74 VAL A CA 1
ATOM 535 C C . VAL A 1 74 ? -8.911 13.597 6.534 1.00 95.56 74 VAL A C 1
ATOM 537 O O . VAL A 1 74 ? -9.852 13.360 5.778 1.00 95.56 74 VAL A O 1
ATOM 540 N N . THR A 1 75 ? -8.273 12.625 7.188 1.00 94.81 75 THR A N 1
ATOM 541 C CA . THR A 1 75 ? -8.622 11.204 7.043 1.00 94.81 75 THR A CA 1
ATOM 542 C C . THR A 1 75 ? -10.052 10.936 7.517 1.00 94.81 75 THR A C 1
ATOM 544 O O . THR A 1 75 ? -10.816 10.249 6.836 1.00 94.81 75 THR A O 1
ATOM 547 N N . ALA A 1 76 ? -10.450 11.501 8.661 1.00 94.00 76 ALA A N 1
ATOM 548 C CA . ALA A 1 76 ? -11.806 11.370 9.186 1.00 94.00 76 ALA A CA 1
ATOM 549 C C . ALA A 1 76 ? -12.845 12.033 8.265 1.00 94.00 76 ALA A C 1
ATOM 551 O O . ALA A 1 76 ? -13.918 11.475 8.023 1.00 94.00 76 ALA A O 1
ATOM 552 N N . ALA A 1 77 ? -12.528 13.203 7.703 1.00 96.50 77 ALA A N 1
ATOM 553 C CA . ALA A 1 77 ? -13.369 13.854 6.704 1.00 96.50 77 ALA A CA 1
ATOM 554 C C . ALA A 1 77 ? -13.514 12.996 5.437 1.00 96.50 77 ALA A C 1
ATOM 556 O O . ALA A 1 77 ? -14.638 12.770 4.987 1.00 96.50 77 ALA A O 1
ATOM 557 N N . TYR A 1 78 ? -12.410 12.450 4.923 1.00 96.19 78 TYR A N 1
ATOM 558 C CA . TYR A 1 78 ? -12.402 11.565 3.759 1.00 96.19 78 TYR A CA 1
ATOM 559 C C . TYR A 1 78 ? -13.226 10.292 3.989 1.00 96.19 78 TYR A C 1
ATOM 561 O O . TYR A 1 78 ? -14.015 9.903 3.125 1.00 96.19 78 TYR A O 1
ATOM 569 N N . ALA A 1 79 ? -13.104 9.672 5.167 1.00 95.44 79 ALA A N 1
ATOM 570 C CA . ALA A 1 79 ? -13.898 8.505 5.532 1.00 95.44 79 ALA A CA 1
ATOM 571 C C . ALA A 1 79 ? -15.402 8.822 5.521 1.00 95.44 79 ALA A C 1
ATOM 573 O O . ALA A 1 79 ? -16.171 8.098 4.890 1.00 95.44 79 ALA A O 1
ATOM 574 N N . ARG A 1 80 ? -15.819 9.944 6.129 1.00 96.00 80 ARG A N 1
ATOM 575 C CA . ARG A 1 80 ? -17.225 10.389 6.111 1.00 96.00 80 ARG A CA 1
ATOM 576 C C . ARG A 1 80 ? -17.733 10.642 4.692 1.00 96.00 80 ARG A C 1
ATOM 578 O O . ARG A 1 80 ? -18.767 10.099 4.320 1.00 96.00 80 ARG A O 1
ATOM 585 N N . GLN A 1 81 ? -16.990 11.408 3.894 1.00 96.69 81 GLN A N 1
ATOM 586 C CA . GLN A 1 81 ? -17.359 11.737 2.509 1.00 96.69 81 GLN A CA 1
ATOM 587 C C . GLN A 1 81 ? -17.455 10.492 1.618 1.00 96.69 81 GLN A C 1
ATOM 589 O O . GLN A 1 81 ? -18.293 10.426 0.724 1.00 96.69 81 GLN A O 1
ATOM 594 N N . SER A 1 82 ? -16.631 9.479 1.888 1.00 94.69 82 SER A N 1
ATOM 595 C CA . SER A 1 82 ? -16.609 8.224 1.129 1.00 94.69 82 SER A CA 1
ATOM 596 C C . SER A 1 82 ? -17.635 7.187 1.612 1.00 94.69 82 SER A C 1
ATOM 598 O O . SER A 1 82 ? -17.713 6.092 1.037 1.00 94.69 82 SER A O 1
ATOM 600 N N . GLY A 1 83 ? -18.390 7.484 2.681 1.00 94.62 83 GLY A N 1
ATOM 601 C CA . GLY A 1 83 ? -19.257 6.512 3.356 1.00 94.62 83 GLY A CA 1
ATOM 602 C C . GLY A 1 83 ? -18.472 5.306 3.886 1.00 94.62 83 GLY A C 1
ATOM 603 O O . GLY A 1 83 ? -18.921 4.165 3.781 1.00 94.62 83 GLY A O 1
ATOM 604 N N . ALA A 1 84 ? -17.252 5.545 4.361 1.00 95.38 84 ALA A N 1
ATOM 605 C CA . ALA A 1 84 ? -16.270 4.543 4.744 1.00 95.38 84 ALA A CA 1
ATOM 606 C C . ALA A 1 84 ? -16.023 4.539 6.259 1.00 95.38 84 ALA A C 1
ATOM 608 O O . ALA A 1 84 ? -16.243 5.535 6.949 1.00 95.38 84 ALA A O 1
ATOM 609 N N . ARG A 1 85 ? -15.549 3.407 6.791 1.00 94.75 85 ARG A N 1
ATOM 610 C CA . ARG A 1 85 ? -15.097 3.322 8.191 1.00 94.75 85 ARG A CA 1
ATOM 611 C C . ARG A 1 85 ? -13.607 3.601 8.262 1.00 94.75 85 ARG A C 1
ATOM 613 O O . ARG A 1 85 ? -12.844 3.042 7.483 1.00 94.75 85 ARG A O 1
ATOM 620 N N . LEU A 1 86 ? -13.194 4.452 9.189 1.00 94.56 86 LEU A N 1
ATOM 621 C CA . LEU A 1 86 ? -11.782 4.709 9.429 1.00 94.56 86 LEU A CA 1
ATOM 622 C C . LEU A 1 86 ? -11.196 3.595 10.302 1.00 94.56 86 LEU A C 1
ATOM 624 O O . LEU A 1 86 ? -11.719 3.325 11.381 1.00 94.56 86 LEU A O 1
ATOM 628 N N . ALA A 1 87 ? -10.129 2.952 9.832 1.00 93.00 87 ALA A N 1
ATOM 629 C CA . ALA A 1 87 ? -9.352 2.025 10.641 1.00 93.00 87 ALA A CA 1
ATOM 630 C C . ALA A 1 87 ? -8.415 2.770 11.600 1.00 93.00 87 ALA A C 1
ATOM 632 O O . ALA A 1 87 ? -7.889 3.838 11.274 1.00 93.00 87 ALA A O 1
ATOM 633 N N . SER A 1 88 ? -8.175 2.177 12.768 1.00 88.31 88 SER A N 1
ATOM 634 C CA . SER A 1 88 ? -7.209 2.694 13.729 1.00 88.31 88 SER A CA 1
ATOM 635 C C . SER A 1 88 ? -5.781 2.576 13.185 1.00 88.31 88 SER A C 1
ATOM 637 O O . SER A 1 88 ? -5.389 1.541 12.641 1.00 88.31 88 SER A O 1
ATOM 639 N N . HIS A 1 89 ? -4.997 3.642 13.345 1.00 77.12 89 HIS A N 1
ATOM 640 C CA . HIS A 1 89 ? -3.603 3.707 12.898 1.00 77.12 89 HIS A CA 1
ATOM 641 C C . HIS A 1 89 ? -2.593 3.520 14.046 1.00 77.12 89 HIS A C 1
ATOM 643 O O . HIS A 1 89 ? -1.639 2.764 13.903 1.00 77.12 89 HIS A O 1
ATOM 649 N N . ARG A 1 90 ? -2.790 4.193 15.189 1.00 68.56 90 ARG A N 1
ATOM 650 C CA . ARG A 1 90 ? -1.900 4.113 16.371 1.00 68.56 90 ARG A CA 1
ATOM 651 C C . ARG A 1 90 ? -2.622 3.880 17.693 1.00 68.56 90 ARG A C 1
ATOM 653 O O . ARG A 1 90 ? -1.965 3.581 18.684 1.00 68.56 90 ARG A O 1
ATOM 660 N N . HIS A 1 91 ? -3.945 4.010 17.719 1.00 63.59 91 HIS A N 1
ATOM 661 C CA . HIS A 1 91 ? -4.709 3.686 18.914 1.00 63.59 91 HIS A CA 1
ATOM 662 C C . HIS A 1 91 ? -4.944 2.173 18.974 1.00 63.59 91 HIS A C 1
ATOM 664 O O . HIS A 1 91 ? -5.066 1.535 17.919 1.00 63.59 91 HIS A O 1
ATOM 670 N N . PRO A 1 92 ? -5.028 1.586 20.177 1.00 75.62 92 PRO A N 1
ATOM 671 C CA . PRO A 1 92 ? -5.545 0.236 20.332 1.00 75.62 92 PRO A CA 1
ATOM 672 C C . PRO A 1 92 ? -6.861 0.099 19.563 1.00 75.62 92 PRO A C 1
ATOM 674 O O . PRO A 1 92 ? -7.673 1.025 19.549 1.00 75.62 92 PRO A O 1
ATOM 677 N N . VAL A 1 93 ? -7.052 -1.031 18.886 1.00 85.19 93 VAL A N 1
ATOM 678 C CA . VAL A 1 93 ? -8.360 -1.327 18.297 1.00 85.19 93 VAL A CA 1
ATOM 679 C C . VAL A 1 93 ? -9.386 -1.417 19.423 1.00 85.19 93 VAL A C 1
ATOM 681 O O . VAL A 1 93 ? -9.119 -2.020 20.462 1.00 85.19 93 VAL A O 1
ATOM 684 N N . THR A 1 94 ? -10.550 -0.813 19.220 1.00 85.62 94 THR A N 1
ATOM 685 C CA . THR A 1 94 ? -11.679 -0.892 20.156 1.00 85.62 94 THR A CA 1
ATOM 686 C C . THR A 1 94 ? -12.831 -1.654 19.503 1.00 85.62 94 THR A C 1
ATOM 688 O O . THR A 1 94 ? -12.823 -1.820 18.278 1.00 85.62 94 THR A O 1
ATOM 691 N N . PRO A 1 95 ? -13.847 -2.105 20.258 1.00 84.06 95 PRO A N 1
ATOM 692 C CA . PRO A 1 95 ? -15.049 -2.698 19.667 1.00 84.06 95 PRO A CA 1
ATOM 693 C C . PRO A 1 95 ? -15.736 -1.796 18.623 1.00 84.06 95 PRO A C 1
ATOM 695 O O . PRO A 1 95 ? -16.311 -2.294 17.658 1.00 84.06 95 PRO A O 1
ATOM 698 N N . GLU A 1 96 ? -15.630 -0.473 18.768 1.00 83.81 96 GLU A N 1
ATOM 699 C CA . GLU A 1 96 ? -16.193 0.529 17.852 1.00 83.81 96 GLU A CA 1
ATOM 700 C C . GLU A 1 96 ? -15.303 0.769 16.621 1.00 83.81 96 GLU A C 1
ATOM 702 O O . GLU A 1 96 ? -15.791 1.150 15.554 1.00 83.81 96 GLU A O 1
ATOM 707 N N . THR A 1 97 ? -13.992 0.533 16.752 1.00 86.88 97 THR A N 1
ATOM 708 C CA . THR A 1 97 ? -12.988 0.674 15.683 1.00 86.88 97 THR A CA 1
ATOM 709 C C . THR A 1 97 ? -12.077 -0.562 15.579 1.00 86.88 97 THR A C 1
ATOM 711 O O . THR A 1 97 ? -10.858 -0.473 15.748 1.00 86.88 97 THR A O 1
ATOM 714 N N . PRO A 1 98 ? -12.636 -1.747 15.264 1.00 91.75 98 PRO A N 1
ATOM 715 C CA . PRO A 1 98 ? -11.911 -3.018 15.337 1.00 91.75 98 PRO A CA 1
ATOM 716 C C . PRO A 1 98 ? -10.943 -3.250 14.165 1.00 91.75 98 PRO A C 1
ATOM 718 O O . PRO A 1 98 ? -10.239 -4.257 14.128 1.00 91.75 98 PRO A O 1
ATOM 721 N N . TRP A 1 99 ? -10.913 -2.354 13.176 1.00 93.94 99 TRP A N 1
ATOM 722 C CA . TRP A 1 99 ? -10.046 -2.456 12.001 1.00 93.94 99 TRP A CA 1
ATOM 723 C C . TRP A 1 99 ? -8.751 -1.674 12.224 1.00 93.94 99 TRP A C 1
ATOM 725 O O . TRP A 1 99 ? -8.786 -0.543 12.702 1.00 93.94 99 TRP A O 1
ATOM 735 N N . SER A 1 100 ? -7.613 -2.230 11.812 1.00 93.81 100 SER A N 1
ATOM 736 C CA . SER A 1 100 ? -6.330 -1.517 11.746 1.00 93.81 100 SER A CA 1
ATOM 737 C C . SER A 1 100 ? -5.501 -2.002 10.553 1.00 93.81 100 SER A C 1
ATOM 739 O O . SER A 1 100 ? -5.980 -2.806 9.753 1.00 93.81 100 SER A O 1
ATOM 741 N N . LEU A 1 101 ? -4.250 -1.547 10.433 1.00 92.38 101 LEU A N 1
ATOM 742 C CA . LEU A 1 101 ? -3.285 -2.114 9.480 1.00 92.38 101 LEU A CA 1
ATOM 743 C C . LEU A 1 101 ? -2.887 -3.566 9.793 1.00 92.38 101 LEU A C 1
ATOM 745 O O . LEU A 1 101 ? -2.278 -4.218 8.956 1.00 92.38 101 LEU A O 1
ATOM 749 N N . SER A 1 102 ? -3.238 -4.103 10.965 1.00 93.44 102 SER A N 1
ATOM 750 C CA . SER A 1 102 ? -2.951 -5.499 11.296 1.00 93.44 102 SER A CA 1
ATOM 751 C C . SER A 1 102 ? -3.795 -6.445 10.431 1.00 93.44 102 SER A C 1
ATOM 753 O O . SER A 1 102 ? -5.031 -6.415 10.517 1.00 93.44 102 SER A O 1
ATOM 755 N N . PRO A 1 103 ? -3.174 -7.363 9.664 1.00 93.44 103 PRO A N 1
ATOM 756 C CA . PRO A 1 103 ? -3.909 -8.380 8.916 1.00 93.44 103 PRO A CA 1
ATOM 757 C C . PRO A 1 103 ? -4.757 -9.283 9.824 1.00 93.44 103 PRO A C 1
ATOM 759 O O . PRO A 1 103 ? -5.814 -9.754 9.406 1.00 93.44 103 PRO A O 1
ATOM 762 N N . ALA A 1 104 ? -4.332 -9.506 11.074 1.00 93.69 104 ALA A N 1
ATOM 763 C CA . ALA A 1 104 ? -5.090 -10.289 12.048 1.00 93.69 104 ALA A CA 1
ATOM 764 C C . ALA A 1 104 ? -6.379 -9.569 12.478 1.00 93.69 104 ALA A C 1
ATOM 766 O O . ALA A 1 104 ? -7.449 -10.179 12.465 1.00 93.69 104 ALA A O 1
ATOM 767 N N . HIS A 1 105 ? -6.313 -8.261 12.759 1.00 93.75 105 HIS A N 1
ATOM 768 C CA . HIS A 1 105 ? -7.510 -7.469 13.067 1.00 93.75 105 HIS A CA 1
ATOM 769 C C . HIS A 1 105 ? -8.469 -7.433 11.877 1.00 93.75 105 HIS A C 1
ATOM 771 O O . HIS A 1 105 ? -9.655 -7.703 12.033 1.00 93.75 105 HIS A O 1
ATOM 777 N N . LEU A 1 106 ? -7.963 -7.206 10.660 1.00 93.56 106 LEU A N 1
ATOM 778 C CA . LEU A 1 106 ? -8.794 -7.237 9.452 1.00 93.56 106 LEU A CA 1
ATOM 779 C C . LEU A 1 106 ? -9.372 -8.611 9.133 1.00 93.56 106 LEU A C 1
ATOM 781 O O . LEU A 1 106 ? -10.314 -8.678 8.353 1.00 93.56 106 LEU A O 1
ATOM 785 N N . ARG A 1 107 ? -8.846 -9.701 9.695 1.00 94.12 107 ARG A N 1
ATOM 786 C CA . ARG A 1 107 ? -9.430 -11.040 9.564 1.00 94.12 107 ARG A CA 1
ATOM 787 C C . ARG A 1 107 ? -10.530 -11.291 10.595 1.00 94.12 107 ARG A C 1
ATOM 789 O O . ARG A 1 107 ? -11.548 -11.871 10.237 1.00 94.12 107 ARG A O 1
ATOM 796 N N . ALA A 1 108 ? -10.330 -10.846 11.834 1.00 93.19 108 ALA A N 1
ATOM 797 C CA . ALA A 1 108 ? -11.243 -11.098 12.950 1.00 93.19 108 ALA A CA 1
ATOM 798 C C . ALA A 1 108 ? -12.397 -10.084 13.056 1.00 93.19 108 ALA A C 1
ATOM 800 O O . ALA A 1 108 ? -13.474 -10.426 13.531 1.00 93.19 108 ALA A O 1
ATOM 801 N N . ALA A 1 109 ? -12.192 -8.842 12.609 1.00 92.50 109 ALA A N 1
ATOM 802 C CA . ALA A 1 109 ? -13.173 -7.771 12.753 1.00 92.50 109 ALA A CA 1
ATOM 803 C C . ALA A 1 109 ? -14.476 -8.047 11.972 1.00 92.50 109 ALA A C 1
ATOM 805 O O . ALA A 1 109 ? -14.446 -8.753 10.952 1.00 92.50 109 ALA A O 1
ATOM 806 N N . PRO A 1 110 ? -15.612 -7.441 12.371 1.00 93.56 110 PRO A N 1
ATOM 807 C CA . PRO A 1 110 ? -16.844 -7.453 11.587 1.00 93.56 110 PRO A CA 1
ATOM 808 C C . PRO A 1 110 ? -16.624 -6.988 10.142 1.00 93.56 110 PRO A C 1
ATOM 810 O O . PRO A 1 110 ? -15.713 -6.206 9.846 1.00 93.56 110 PRO A O 1
ATOM 813 N N . PHE A 1 111 ? -17.458 -7.478 9.223 1.00 95.06 111 PHE A N 1
ATOM 814 C CA . PHE A 1 111 ? -17.370 -7.075 7.823 1.00 95.06 111 PHE A CA 1
ATOM 815 C C . PHE A 1 111 ? -17.627 -5.571 7.669 1.00 95.06 111 PHE A C 1
ATOM 817 O O . PHE A 1 111 ? -18.560 -5.012 8.244 1.00 95.06 111 PHE A O 1
ATOM 824 N N . VAL A 1 112 ? -16.818 -4.932 6.828 1.00 94.38 112 VAL A N 1
ATOM 825 C CA . VAL A 1 112 ? -17.034 -3.564 6.369 1.00 94.38 112 VAL A CA 1
ATOM 826 C C . VAL A 1 112 ? -16.758 -3.503 4.879 1.00 94.38 112 VAL A C 1
ATOM 828 O O . VAL A 1 112 ? -15.727 -3.975 4.416 1.00 94.38 112 VAL A O 1
ATOM 831 N N . ALA A 1 113 ? -17.661 -2.897 4.112 1.00 94.19 113 ALA A N 1
ATOM 832 C CA . ALA A 1 113 ? -17.528 -2.877 2.657 1.00 94.19 113 ALA A CA 1
ATOM 833 C C . ALA A 1 113 ? -16.318 -2.058 2.179 1.00 94.19 113 ALA A C 1
ATOM 835 O O . ALA A 1 113 ? -15.691 -2.410 1.179 1.00 94.19 113 ALA A O 1
ATOM 836 N N . ARG A 1 114 ? -16.011 -0.950 2.870 1.00 95.19 114 ARG A N 1
ATOM 837 C CA . ARG A 1 114 ? -14.961 -0.005 2.472 1.00 95.19 114 ARG A CA 1
ATOM 838 C C . ARG A 1 114 ? -14.263 0.681 3.655 1.00 95.19 114 ARG A C 1
ATOM 840 O O . ARG A 1 114 ? -14.704 1.746 4.079 1.00 95.19 114 ARG A O 1
ATOM 847 N N . PRO A 1 115 ? -13.206 0.100 4.239 1.00 95.69 115 PRO A N 1
ATOM 848 C CA . PRO A 1 115 ? -12.422 0.771 5.258 1.00 95.69 115 PRO A CA 1
ATOM 849 C C . PRO A 1 115 ? -11.398 1.715 4.619 1.00 95.69 115 PRO A C 1
ATOM 851 O O . PRO A 1 115 ? -10.781 1.387 3.601 1.00 95.69 115 PRO A O 1
ATOM 854 N N . VAL A 1 116 ? -11.192 2.871 5.245 1.00 96.62 116 VAL A N 1
ATOM 855 C CA . VAL A 1 116 ? -10.017 3.712 5.012 1.00 96.62 116 VAL A CA 1
ATOM 856 C C . VAL A 1 116 ? -8.871 3.153 5.843 1.00 96.62 116 VAL A C 1
ATOM 858 O O . VAL A 1 116 ? -9.010 3.045 7.061 1.00 96.62 116 VAL A O 1
ATOM 861 N N . LEU A 1 117 ? -7.760 2.803 5.191 1.00 95.50 117 LEU A N 1
ATOM 862 C CA . LEU A 1 117 ? -6.535 2.328 5.838 1.00 95.50 117 LEU A CA 1
ATOM 863 C C . LEU A 1 117 ? -5.432 3.387 5.704 1.00 95.50 117 LEU A C 1
ATOM 865 O O . LEU A 1 117 ? -4.826 3.502 4.632 1.00 95.50 117 LEU A O 1
ATOM 869 N N . PRO A 1 118 ? -5.160 4.161 6.768 1.00 94.44 118 PRO A N 1
ATOM 870 C CA . PRO A 1 118 ? -4.031 5.076 6.793 1.00 94.44 118 PRO A CA 1
ATOM 871 C C . PRO A 1 118 ? -2.726 4.290 6.910 1.00 94.44 118 PRO A C 1
ATOM 873 O O . PRO A 1 118 ? -2.633 3.416 7.764 1.00 94.44 118 PRO A O 1
ATOM 876 N N . SER A 1 119 ? -1.719 4.593 6.090 1.00 93.69 119 SER A N 1
ATOM 877 C CA . SER A 1 119 ? -0.362 4.040 6.239 1.00 93.69 119 SER A CA 1
ATOM 878 C C . SER A 1 119 ? 0.698 5.064 5.811 1.00 93.69 119 SER A C 1
ATOM 880 O O . SER A 1 119 ? 0.479 5.801 4.840 1.00 93.69 119 SER A O 1
ATOM 882 N N . PRO A 1 120 ? 1.840 5.139 6.522 1.00 91.25 120 PRO A N 1
ATOM 883 C CA . PRO A 1 120 ? 2.924 6.051 6.176 1.00 91.25 120 PRO A CA 1
ATOM 884 C C . PRO A 1 120 ? 3.715 5.619 4.940 1.00 91.25 120 PRO A C 1
ATOM 886 O O . PRO A 1 120 ? 4.261 6.477 4.249 1.00 91.25 120 PRO A O 1
ATOM 889 N N . ASN A 1 121 ? 3.736 4.316 4.643 1.00 93.00 121 ASN A N 1
ATOM 890 C CA . ASN A 1 121 ? 4.592 3.745 3.610 1.00 93.00 121 ASN A CA 1
ATOM 891 C C . ASN A 1 121 ? 3.739 3.267 2.418 1.00 93.00 121 ASN A C 1
ATOM 893 O O . ASN A 1 121 ? 3.554 4.007 1.449 1.00 93.00 121 ASN A O 1
ATOM 897 N N . GLY A 1 122 ? 3.134 2.080 2.486 1.00 93.50 122 GLY A N 1
ATOM 898 C CA . GLY A 1 122 ? 2.409 1.470 1.368 1.00 93.50 122 GLY A CA 1
ATOM 899 C C . GLY A 1 122 ? 1.210 2.273 0.854 1.00 93.50 122 GLY A C 1
ATOM 900 O O . GLY A 1 122 ? 1.016 2.377 -0.359 1.00 93.50 122 GLY A O 1
ATOM 901 N N . ALA A 1 123 ? 0.434 2.918 1.735 1.00 94.88 123 ALA A N 1
ATOM 902 C CA . ALA A 1 123 ? -0.651 3.798 1.283 1.00 94.88 123 ALA A CA 1
ATOM 903 C C . ALA A 1 123 ? -0.124 5.105 0.667 1.00 94.88 123 ALA A C 1
ATOM 905 O O . ALA A 1 123 ? -0.747 5.642 -0.249 1.00 94.88 123 ALA A O 1
ATOM 906 N N . ALA A 1 124 ? 1.030 5.602 1.124 1.00 94.38 124 ALA A N 1
ATOM 907 C CA . ALA A 1 124 ? 1.681 6.766 0.530 1.00 94.38 124 ALA A CA 1
ATOM 908 C C . ALA A 1 124 ? 2.222 6.459 -0.876 1.00 94.38 124 ALA A C 1
ATOM 910 O O . ALA A 1 124 ? 2.098 7.295 -1.767 1.00 94.38 124 ALA A O 1
ATOM 911 N N . ILE A 1 125 ? 2.743 5.248 -1.098 1.00 96.44 125 ILE A N 1
ATOM 912 C CA . ILE A 1 125 ? 3.130 4.757 -2.430 1.00 96.44 125 ILE A CA 1
ATOM 913 C C . ILE A 1 125 ? 1.914 4.666 -3.344 1.00 96.44 125 ILE A C 1
ATOM 915 O O . ILE A 1 125 ? 1.951 5.180 -4.459 1.00 96.44 125 ILE A O 1
ATOM 919 N N . ALA A 1 126 ? 0.822 4.058 -2.872 1.00 95.94 126 ALA A N 1
ATOM 920 C CA . ALA A 1 126 ? -0.406 3.966 -3.657 1.00 95.94 126 ALA A CA 1
ATOM 921 C C . ALA A 1 126 ? -0.933 5.357 -4.054 1.00 95.94 126 ALA A C 1
ATOM 923 O O . ALA A 1 126 ? -1.340 5.557 -5.195 1.00 95.94 126 ALA A O 1
ATOM 924 N N . ALA A 1 127 ? 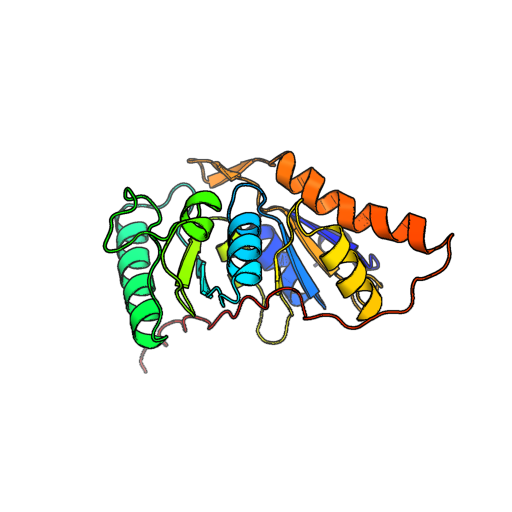-0.857 6.328 -3.138 1.00 94.19 127 ALA A N 1
ATOM 925 C CA . ALA A 1 127 ? -1.273 7.709 -3.371 1.00 94.19 127 ALA A CA 1
ATOM 926 C C . ALA A 1 127 ? -0.363 8.503 -4.323 1.00 94.19 127 ALA A C 1
ATOM 928 O O . ALA A 1 127 ? -0.780 9.556 -4.800 1.00 94.19 127 ALA A O 1
ATOM 929 N N . ALA A 1 128 ? 0.857 8.034 -4.601 1.00 94.00 128 ALA A N 1
ATOM 930 C CA . ALA A 1 128 ? 1.770 8.689 -5.538 1.00 94.00 128 ALA A CA 1
ATOM 931 C C . ALA A 1 128 ? 1.436 8.394 -7.011 1.00 94.00 128 ALA A C 1
ATOM 933 O O . ALA A 1 128 ? 1.948 9.074 -7.899 1.00 94.00 128 ALA A O 1
ATOM 934 N N . ALA A 1 129 ? 0.591 7.394 -7.286 1.00 93.94 129 ALA A N 1
ATOM 935 C CA . ALA A 1 129 ? 0.190 7.060 -8.645 1.00 93.94 129 ALA A CA 1
ATOM 936 C C . ALA A 1 129 ? -0.686 8.169 -9.259 1.00 93.94 129 ALA A C 1
ATOM 938 O O . ALA A 1 129 ? -1.691 8.558 -8.652 1.00 93.94 129 ALA A O 1
ATOM 939 N N . PRO A 1 130 ? -0.357 8.670 -10.464 1.00 92.56 130 PRO A N 1
ATOM 940 C CA . PRO A 1 130 ? -1.186 9.658 -11.133 1.00 92.56 130 PRO A CA 1
ATOM 941 C C . PRO A 1 130 ? -2.510 9.034 -11.610 1.00 92.56 130 PRO A C 1
ATOM 943 O O . PRO A 1 130 ? -2.617 7.810 -11.766 1.00 92.56 130 PRO A O 1
ATOM 946 N N . PRO A 1 131 ? -3.538 9.860 -11.879 1.00 91.44 131 PRO A N 1
ATOM 947 C CA . PRO A 1 131 ? -4.779 9.385 -12.478 1.00 91.44 131 PRO A CA 1
ATOM 948 C C . PRO A 1 131 ? -4.518 8.562 -13.747 1.00 91.44 131 PRO A C 1
ATOM 950 O O . PRO A 1 131 ? -3.732 8.955 -14.602 1.00 91.44 131 PRO A O 1
ATOM 953 N N . GLY A 1 132 ? -5.188 7.415 -13.870 1.00 89.69 132 GLY A N 1
ATOM 954 C CA . GLY A 1 132 ? -5.043 6.508 -15.014 1.00 89.69 132 GLY A CA 1
ATOM 955 C C . GLY A 1 132 ? -4.025 5.382 -14.813 1.00 89.69 132 GLY A C 1
ATOM 956 O O . GLY A 1 132 ? -4.224 4.304 -15.375 1.00 89.69 132 GLY A O 1
ATOM 957 N N . VAL A 1 133 ? -3.021 5.552 -13.943 1.00 94.12 133 VAL A N 1
ATOM 958 C CA . VAL A 1 133 ? -2.062 4.481 -13.629 1.00 94.12 133 VAL A CA 1
ATOM 959 C C . VAL A 1 133 ? -2.702 3.450 -12.700 1.00 94.12 133 VAL A C 1
ATOM 961 O O . VAL A 1 133 ? -3.302 3.768 -11.670 1.00 94.12 133 VAL A O 1
ATOM 964 N N . ARG A 1 134 ? -2.602 2.171 -13.076 1.00 95.25 134 ARG A N 1
ATOM 965 C CA . ARG A 1 134 ? -3.084 1.059 -12.248 1.00 95.25 134 ARG A CA 1
ATOM 966 C C . ARG A 1 134 ? -2.125 0.850 -11.079 1.00 95.25 134 ARG A C 1
ATOM 968 O O . ARG A 1 134 ? -0.936 0.665 -11.303 1.00 95.25 134 ARG A O 1
ATOM 975 N N . VAL A 1 135 ? -2.658 0.805 -9.858 1.00 96.50 135 VAL A N 1
ATOM 976 C CA . VAL A 1 135 ? -1.912 0.396 -8.660 1.00 96.50 135 VAL A CA 1
ATOM 977 C C . VAL A 1 135 ? -2.325 -1.006 -8.240 1.00 96.50 135 VAL A C 1
ATOM 979 O O . VAL A 1 135 ? -3.521 -1.290 -8.117 1.00 96.50 135 VAL A O 1
ATOM 982 N N . VAL A 1 136 ? -1.335 -1.857 -7.988 1.00 96.81 136 VAL A N 1
ATOM 983 C CA . VAL A 1 136 ? -1.500 -3.222 -7.489 1.00 96.81 136 VAL A CA 1
ATOM 984 C C . VAL A 1 136 ? -0.763 -3.362 -6.159 1.00 96.81 136 VAL A C 1
ATOM 986 O O . VAL A 1 136 ? 0.419 -3.052 -6.069 1.00 96.81 136 VAL A O 1
ATOM 989 N N . ALA A 1 137 ? -1.461 -3.830 -5.125 1.00 97.44 137 ALA A N 1
ATOM 990 C CA . ALA A 1 137 ? -0.854 -4.170 -3.841 1.00 97.44 137 ALA A CA 1
ATOM 991 C C . ALA A 1 137 ? -0.325 -5.611 -3.879 1.00 97.44 137 ALA A C 1
ATOM 993 O O . ALA A 1 137 ? -1.102 -6.558 -4.048 1.00 97.44 137 ALA A O 1
ATOM 994 N N . ALA A 1 138 ? 0.982 -5.774 -3.701 1.00 96.75 138 ALA A N 1
ATOM 995 C CA . ALA A 1 138 ? 1.645 -7.068 -3.719 1.00 96.75 138 ALA A CA 1
ATOM 996 C C . ALA A 1 138 ? 2.366 -7.347 -2.401 1.00 96.75 138 ALA A C 1
ATOM 998 O O . ALA A 1 138 ? 3.008 -6.482 -1.821 1.00 96.75 138 ALA A O 1
ATOM 999 N N . CYS A 1 139 ? 2.247 -8.583 -1.937 1.00 95.44 139 CYS A N 1
ATOM 1000 C CA . CYS A 1 139 ? 2.889 -9.109 -0.743 1.00 95.44 139 CYS A CA 1
ATOM 1001 C C . CYS A 1 139 ? 3.171 -10.598 -0.948 1.00 95.44 139 CYS A C 1
ATOM 1003 O O . CYS A 1 139 ? 2.697 -11.216 -1.905 1.00 95.44 139 CYS A O 1
ATOM 1005 N N . LEU A 1 140 ? 3.903 -11.209 -0.016 1.00 94.44 140 LEU A N 1
ATOM 1006 C CA . LEU A 1 140 ? 4.309 -12.613 -0.132 1.00 94.44 140 LEU A CA 1
ATOM 1007 C C . LEU A 1 140 ? 3.118 -13.571 -0.333 1.00 94.44 140 LEU A C 1
ATOM 1009 O O . LEU A 1 140 ? 3.231 -14.543 -1.072 1.00 94.44 140 LEU A O 1
ATOM 1013 N N . ARG A 1 141 ? 1.944 -13.273 0.246 1.00 93.81 141 ARG A N 1
ATOM 1014 C CA . ARG A 1 141 ? 0.749 -14.135 0.135 1.00 93.81 141 ARG A CA 1
ATOM 1015 C C . ARG A 1 141 ? 0.087 -14.146 -1.246 1.00 93.81 141 ARG A C 1
ATOM 1017 O O . ARG A 1 141 ? -0.658 -15.073 -1.532 1.00 93.81 141 ARG A O 1
ATOM 1024 N N . ASN A 1 142 ? 0.282 -13.112 -2.067 1.00 94.69 142 ASN A N 1
ATOM 1025 C CA . ASN A 1 142 ? -0.393 -12.978 -3.365 1.00 94.69 142 ASN A CA 1
ATOM 1026 C C . ASN A 1 142 ? 0.579 -12.776 -4.534 1.00 94.69 142 ASN A C 1
ATOM 1028 O O . ASN A 1 142 ? 0.152 -12.432 -5.637 1.00 94.69 142 ASN A O 1
ATOM 1032 N N . ILE A 1 143 ? 1.870 -13.020 -4.314 1.00 91.31 143 ILE A N 1
ATOM 1033 C CA . ILE A 1 143 ? 2.925 -12.712 -5.275 1.00 91.31 143 ILE A CA 1
ATOM 1034 C C . ILE A 1 143 ? 2.751 -13.433 -6.618 1.00 91.31 143 ILE A C 1
ATOM 1036 O O . ILE A 1 143 ? 2.827 -12.799 -7.671 1.00 91.31 143 ILE A O 1
ATOM 1040 N N . THR A 1 144 ? 2.410 -14.726 -6.597 1.00 90.19 144 THR A N 1
ATOM 1041 C CA . THR A 1 144 ? 2.157 -15.526 -7.807 1.00 90.19 144 THR A CA 1
ATOM 1042 C C . THR A 1 144 ? 0.923 -15.040 -8.564 1.00 90.19 144 THR A C 1
ATOM 1044 O O . THR A 1 144 ? 0.947 -14.955 -9.793 1.00 90.19 144 THR A O 1
ATOM 1047 N N . ALA A 1 145 ? -0.144 -14.679 -7.845 1.00 93.31 145 ALA A N 1
ATOM 1048 C CA . ALA A 1 145 ? -1.372 -14.166 -8.447 1.00 93.31 145 ALA A CA 1
ATOM 1049 C C . ALA A 1 145 ? -1.130 -12.811 -9.126 1.00 93.31 145 ALA A C 1
ATOM 1051 O O . ALA A 1 145 ? -1.534 -12.613 -10.270 1.00 93.31 145 ALA A O 1
ATOM 1052 N N . VAL A 1 146 ? -0.404 -11.905 -8.463 1.00 95.12 146 VAL A N 1
ATOM 1053 C CA . VAL A 1 146 ? -0.023 -10.609 -9.038 1.00 95.12 146 VAL A CA 1
ATOM 1054 C C . VAL A 1 146 ? 0.893 -10.790 -10.250 1.00 95.12 146 VAL A C 1
ATOM 1056 O O . VAL A 1 146 ? 0.633 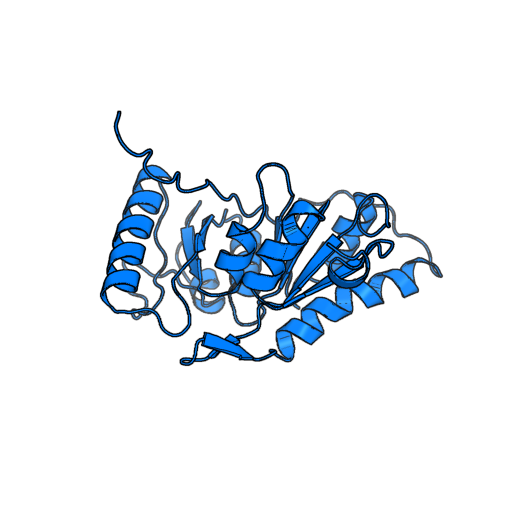-10.188 -11.286 1.00 95.12 146 VAL A O 1
ATOM 1059 N N . GLY A 1 147 ? 1.923 -11.640 -10.170 1.00 92.00 147 GLY A N 1
ATOM 1060 C CA . GLY A 1 147 ? 2.831 -11.902 -11.296 1.00 92.00 147 GLY A CA 1
ATOM 1061 C C . GLY A 1 147 ? 2.117 -12.482 -12.524 1.00 92.00 147 GLY A C 1
ATOM 1062 O O . GLY A 1 147 ? 2.331 -12.024 -13.650 1.00 92.00 147 GLY A O 1
ATOM 1063 N N . THR A 1 148 ? 1.206 -13.433 -12.299 1.00 92.00 148 THR A N 1
ATOM 1064 C CA . THR A 1 148 ? 0.358 -14.007 -13.356 1.00 92.00 148 THR A CA 1
ATOM 1065 C C . THR A 1 148 ? -0.550 -12.939 -13.958 1.00 92.00 148 THR A C 1
ATOM 1067 O O . THR A 1 148 ? -0.606 -12.793 -15.176 1.00 92.00 148 THR A O 1
ATOM 1070 N N . TRP A 1 149 ? -1.216 -12.144 -13.115 1.00 94.62 149 TRP A N 1
ATOM 1071 C CA . TRP A 1 149 ? -2.106 -11.079 -13.566 1.00 94.62 149 TRP A CA 1
ATOM 1072 C C . TRP A 1 149 ? -1.369 -10.037 -14.412 1.00 94.62 149 TRP A C 1
ATOM 1074 O O . TRP A 1 149 ? -1.848 -9.703 -15.494 1.00 94.62 149 TRP A O 1
ATOM 1084 N N . LEU A 1 150 ? -0.192 -9.577 -13.972 1.00 94.56 150 LEU A N 1
ATOM 1085 C CA . LEU A 1 150 ? 0.631 -8.623 -14.721 1.00 94.56 150 LEU A CA 1
ATOM 1086 C C . LEU A 1 150 ? 0.969 -9.161 -16.114 1.00 94.56 150 LEU A C 1
ATOM 1088 O O . LEU A 1 150 ? 0.765 -8.469 -17.108 1.00 94.56 150 LEU A O 1
ATOM 1092 N N . THR A 1 151 ? 1.415 -10.416 -16.181 1.00 92.31 151 THR A N 1
ATOM 1093 C CA . THR A 1 151 ? 1.791 -11.072 -17.440 1.00 92.31 151 THR A CA 1
ATOM 1094 C C . THR A 1 151 ? 0.588 -11.239 -18.369 1.00 92.31 151 THR A C 1
ATOM 1096 O O . THR A 1 151 ? 0.662 -10.864 -19.535 1.00 92.31 151 THR A O 1
ATOM 1099 N N . CYS A 1 152 ? -0.551 -11.713 -17.853 1.00 92.06 152 CYS A N 1
ATOM 1100 C CA . CYS A 1 152 ? -1.779 -11.870 -18.638 1.00 92.06 152 CYS A CA 1
ATOM 1101 C C . CYS A 1 152 ? -2.344 -10.541 -19.169 1.00 92.06 152 CYS A C 1
ATOM 1103 O O . CYS A 1 152 ? -3.100 -10.553 -20.134 1.00 92.06 152 CYS A O 1
ATOM 1105 N N . HIS A 1 153 ? -1.990 -9.405 -18.559 1.00 93.69 153 HIS A N 1
ATOM 1106 C CA . HIS A 1 153 ? -2.409 -8.070 -19.002 1.00 93.69 153 HIS A CA 1
ATOM 1107 C C . HIS A 1 153 ? -1.329 -7.346 -19.826 1.00 93.69 153 HIS A C 1
ATOM 1109 O O . HIS A 1 153 ? -1.454 -6.149 -20.068 1.00 93.69 153 HIS A O 1
ATOM 1115 N N . GLY A 1 154 ? -0.273 -8.049 -20.255 1.00 94.12 154 GLY A N 1
ATOM 1116 C CA . GLY A 1 154 ? 0.773 -7.494 -21.119 1.00 94.12 154 GLY A CA 1
ATOM 1117 C C . GLY A 1 154 ? 1.747 -6.546 -20.419 1.00 94.12 154 GLY A C 1
ATOM 1118 O O . GLY A 1 154 ? 2.531 -5.877 -21.084 1.00 94.12 154 GLY A O 1
ATOM 1119 N N . TYR A 1 155 ? 1.731 -6.480 -19.086 1.00 95.19 155 TYR A N 1
ATOM 1120 C CA . TYR A 1 155 ? 2.673 -5.658 -18.339 1.00 95.19 155 TYR A CA 1
ATOM 1121 C C . TYR A 1 155 ? 4.055 -6.323 -18.233 1.00 95.19 155 TYR A C 1
ATOM 1123 O O . TYR A 1 155 ? 4.214 -7.549 -18.293 1.00 95.19 155 TYR A O 1
ATOM 1131 N N . GLY A 1 156 ? 5.076 -5.499 -18.005 1.00 91.75 156 GLY A N 1
ATOM 1132 C CA . GLY A 1 156 ? 6.446 -5.950 -17.765 1.00 91.75 156 GLY A CA 1
ATOM 1133 C C . GLY A 1 156 ? 7.324 -5.950 -19.016 1.00 91.75 156 GLY A C 1
ATOM 1134 O O . GLY A 1 156 ? 8.389 -6.569 -19.002 1.00 91.75 156 GLY A O 1
ATOM 1135 N N . THR A 1 157 ? 6.880 -5.302 -20.097 1.00 93.50 157 THR A N 1
ATOM 1136 C CA . THR A 1 157 ? 7.680 -5.038 -21.306 1.00 93.50 157 THR A CA 1
ATOM 1137 C C . THR A 1 157 ? 8.180 -3.589 -21.298 1.00 93.50 157 THR A C 1
ATOM 1139 O O . THR A 1 157 ? 7.628 -2.775 -20.555 1.00 93.50 157 THR A O 1
ATOM 1142 N N . PRO A 1 158 ? 9.215 -3.234 -22.079 1.00 92.19 158 PRO A N 1
ATOM 1143 C CA . PRO A 1 158 ? 9.692 -1.851 -22.164 1.00 92.19 158 PRO A CA 1
ATOM 1144 C C . PRO A 1 158 ? 8.601 -0.840 -22.559 1.00 92.19 158 PRO A C 1
ATOM 1146 O O . PRO A 1 158 ? 8.628 0.294 -22.083 1.00 92.19 158 PRO A O 1
ATOM 1149 N N . GLU A 1 159 ? 7.628 -1.266 -23.370 1.00 93.75 159 GLU A N 1
ATOM 1150 C CA . GLU A 1 159 ? 6.479 -0.477 -23.839 1.00 93.75 159 GLU A CA 1
ATOM 1151 C C . GLU A 1 159 ? 5.362 -0.384 -22.787 1.00 93.75 159 GLU A C 1
ATOM 1153 O O . GLU A 1 159 ? 4.650 0.615 -22.727 1.00 93.75 159 GLU A O 1
ATOM 1158 N N . HIS A 1 160 ? 5.223 -1.406 -21.933 1.00 94.88 160 HIS A N 1
ATOM 1159 C CA . HIS A 1 160 ? 4.253 -1.459 -20.833 1.00 94.88 160 HIS A CA 1
ATOM 1160 C C . HIS A 1 160 ? 4.956 -1.717 -19.490 1.00 94.88 160 HIS A C 1
ATOM 1162 O O . HIS A 1 160 ? 4.755 -2.770 -18.863 1.00 94.88 160 HIS A O 1
ATOM 1168 N N . PRO A 1 161 ? 5.798 -0.775 -19.029 1.00 94.81 161 PRO A N 1
ATOM 1169 C CA . PRO A 1 161 ? 6.670 -1.000 -17.890 1.00 94.81 161 PRO A CA 1
ATOM 1170 C C . PRO A 1 161 ? 5.884 -1.136 -16.584 1.00 94.81 161 PRO A C 1
ATOM 1172 O O . PRO A 1 161 ? 4.963 -0.366 -16.289 1.00 94.81 161 PRO A O 1
ATOM 1175 N N . VAL A 1 162 ? 6.300 -2.102 -15.767 1.00 96.06 162 VAL A N 1
ATOM 1176 C CA . VAL A 1 162 ? 5.894 -2.216 -14.365 1.00 96.06 162 VAL A CA 1
ATOM 1177 C C . VAL A 1 162 ? 6.922 -1.509 -13.508 1.00 96.06 162 VAL A C 1
ATOM 1179 O O . VAL A 1 162 ? 8.109 -1.821 -13.578 1.00 96.06 162 VAL A O 1
ATOM 1182 N N . VAL A 1 163 ? 6.460 -0.610 -12.650 1.00 96.75 163 VAL A N 1
ATOM 1183 C CA . VAL A 1 163 ? 7.289 -0.013 -11.606 1.00 96.75 163 VAL A CA 1
ATOM 1184 C C . VAL A 1 163 ? 6.940 -0.677 -10.281 1.00 96.75 163 VAL A C 1
ATOM 1186 O O . VAL A 1 163 ? 5.833 -0.511 -9.773 1.00 96.75 163 VAL A O 1
ATOM 1189 N N . VAL A 1 164 ? 7.882 -1.427 -9.720 1.00 97.44 164 VAL A N 1
ATOM 1190 C CA . VAL A 1 164 ? 7.769 -2.051 -8.400 1.00 97.44 164 VAL A CA 1
ATOM 1191 C C . VAL A 1 164 ? 8.390 -1.121 -7.365 1.00 97.44 164 VAL A C 1
ATOM 1193 O O . VAL A 1 164 ? 9.573 -0.792 -7.448 1.00 97.44 164 VAL A O 1
ATOM 1196 N N . ILE A 1 165 ? 7.595 -0.699 -6.386 1.00 97.69 165 ILE A N 1
ATOM 1197 C CA . ILE A 1 165 ? 8.048 0.131 -5.275 1.00 97.69 165 ILE A CA 1
ATOM 1198 C C . ILE A 1 165 ? 7.999 -0.681 -3.987 1.00 97.69 165 ILE A C 1
ATOM 1200 O O . ILE A 1 165 ? 6.916 -0.960 -3.468 1.00 97.69 165 ILE A O 1
ATOM 1204 N N . ALA A 1 166 ? 9.175 -1.019 -3.465 1.00 97.94 166 ALA A N 1
ATOM 1205 C CA . ALA A 1 166 ? 9.318 -1.565 -2.122 1.00 97.94 166 ALA A CA 1
ATOM 1206 C C . ALA A 1 166 ? 9.199 -0.438 -1.094 1.00 97.94 166 ALA A C 1
ATOM 1208 O O . ALA A 1 166 ? 9.823 0.612 -1.246 1.00 97.94 166 ALA A O 1
ATOM 1209 N N . ALA A 1 167 ? 8.373 -0.624 -0.072 1.00 96.81 167 ALA A N 1
ATOM 1210 C CA . ALA A 1 167 ? 8.028 0.423 0.872 1.00 96.81 167 ALA A CA 1
ATOM 1211 C C . ALA A 1 167 ? 9.224 0.866 1.702 1.00 96.81 167 ALA A C 1
ATOM 1213 O O . ALA A 1 167 ? 9.518 2.065 1.737 1.00 96.81 167 ALA A O 1
ATOM 1214 N N . GLY A 1 168 ? 9.941 -0.095 2.285 1.00 95.75 168 GLY A N 1
ATOM 1215 C CA . GLY A 1 168 ? 10.961 0.201 3.274 1.00 95.75 168 GLY A CA 1
ATOM 1216 C C . GLY A 1 168 ? 10.356 0.878 4.501 1.00 95.75 168 GLY A C 1
ATOM 1217 O O . GLY A 1 168 ? 9.139 0.985 4.659 1.00 95.75 168 GLY A O 1
ATOM 1218 N N . GLU A 1 169 ? 11.228 1.384 5.361 1.00 92.94 169 GLU A N 1
ATOM 1219 C CA . GLU A 1 169 ? 10.828 2.053 6.590 1.00 92.94 169 GLU A CA 1
ATOM 1220 C C . GLU A 1 169 ? 11.396 3.461 6.662 1.00 92.94 169 GLU A C 1
ATOM 1222 O O . GLU A 1 169 ? 12.588 3.678 6.449 1.00 92.94 169 GLU A O 1
ATOM 1227 N N . LEU A 1 170 ? 10.540 4.427 6.990 1.00 88.44 170 LEU A N 1
ATOM 1228 C CA . LEU A 1 170 ? 10.975 5.792 7.253 1.00 88.44 170 LEU A CA 1
ATOM 1229 C C . LEU A 1 170 ? 11.484 5.899 8.689 1.00 88.44 170 LEU A C 1
ATOM 1231 O O . LEU A 1 170 ? 10.726 5.753 9.652 1.00 88.44 170 LEU A O 1
ATOM 1235 N N . SER A 1 171 ? 12.770 6.189 8.823 1.00 85.62 171 SER A N 1
ATOM 1236 C CA . SER A 1 171 ? 13.412 6.481 10.097 1.00 85.62 171 SER A CA 1
ATOM 1237 C C . SER A 1 171 ? 12.918 7.818 10.678 1.00 85.62 171 SER A C 1
ATOM 1239 O O . SER A 1 171 ? 12.415 8.678 9.945 1.00 85.62 171 SER A O 1
ATOM 1241 N N . PRO A 1 172 ? 13.069 8.040 11.997 1.00 83.19 172 PRO A N 1
ATOM 1242 C CA . PRO A 1 172 ? 12.718 9.312 12.629 1.00 83.19 172 PRO A CA 1
ATOM 1243 C C . PRO A 1 172 ? 13.480 10.522 12.079 1.00 83.19 172 PRO A C 1
ATOM 1245 O O . PRO A 1 172 ? 12.972 11.627 12.172 1.00 83.19 172 PRO A O 1
ATOM 1248 N N . ASP A 1 173 ? 14.660 10.327 11.491 1.00 87.00 173 ASP A N 1
ATOM 1249 C CA . ASP A 1 173 ? 15.447 11.370 10.815 1.00 87.00 173 ASP A CA 1
ATOM 1250 C C . ASP A 1 173 ? 14.993 11.630 9.362 1.00 87.00 173 ASP A C 1
ATOM 1252 O O . ASP A 1 173 ? 15.554 12.471 8.665 1.00 87.00 173 ASP A O 1
ATOM 1256 N N . GLY A 1 174 ? 13.968 10.911 8.894 1.00 84.19 174 GLY A N 1
ATOM 1257 C CA . GLY A 1 174 ? 13.431 11.004 7.538 1.00 84.19 174 GLY A CA 1
ATOM 1258 C C . GLY A 1 174 ? 14.186 10.166 6.509 1.00 84.19 174 GLY A C 1
ATOM 1259 O O . GLY A 1 174 ? 13.766 10.120 5.350 1.00 84.19 174 GLY A O 1
ATOM 1260 N N . SER A 1 175 ? 15.262 9.480 6.907 1.00 89.38 175 SER A N 1
ATOM 1261 C CA . SER A 1 175 ? 15.974 8.556 6.029 1.00 89.38 175 SER A CA 1
ATOM 1262 C C . SER A 1 175 ? 15.128 7.317 5.730 1.00 89.38 175 SER A C 1
ATOM 1264 O O . SER A 1 175 ? 14.311 6.870 6.537 1.00 89.38 175 SER A O 1
ATOM 1266 N N . LEU A 1 176 ? 15.318 6.756 4.537 1.00 93.19 176 LEU A N 1
ATOM 1267 C CA . LEU A 1 176 ? 14.675 5.513 4.135 1.00 93.19 176 LEU A CA 1
ATOM 1268 C C . LEU A 1 176 ? 15.594 4.339 4.463 1.00 93.19 176 LEU A C 1
ATOM 1270 O O . LEU A 1 176 ? 16.698 4.246 3.926 1.00 93.19 176 LEU A O 1
ATOM 1274 N N . ARG A 1 177 ? 15.117 3.417 5.297 1.00 94.50 177 ARG A N 1
ATOM 1275 C CA . ARG A 1 177 ? 15.776 2.143 5.569 1.00 94.50 177 ARG A CA 1
ATOM 1276 C C . ARG A 1 177 ? 15.174 1.056 4.672 1.00 94.50 177 ARG A C 1
ATOM 1278 O O . ARG A 1 177 ? 13.967 0.824 4.750 1.00 94.50 177 ARG A O 1
ATOM 1285 N N . PRO A 1 178 ? 15.976 0.363 3.845 1.00 95.69 178 PRO A N 1
ATOM 1286 C CA . PRO A 1 178 ? 15.508 -0.813 3.122 1.00 95.69 178 PRO A CA 1
ATOM 1287 C C . PRO A 1 178 ? 14.973 -1.881 4.082 1.00 95.69 178 PRO A C 1
ATOM 1289 O O . PRO A 1 178 ? 15.620 -2.205 5.079 1.00 95.69 178 PRO A O 1
ATOM 1292 N N . ALA A 1 179 ? 13.802 -2.429 3.767 1.00 95.88 179 ALA A N 1
ATOM 1293 C CA . ALA A 1 179 ? 13.204 -3.553 4.479 1.00 95.88 179 ALA A CA 1
ATOM 1294 C C . ALA A 1 179 ? 13.439 -4.838 3.674 1.00 95.88 179 ALA A C 1
ATOM 1296 O O . ALA A 1 179 ? 13.176 -4.879 2.467 1.00 95.88 179 ALA A O 1
ATOM 1297 N N . LEU A 1 180 ? 13.976 -5.878 4.317 1.00 95.69 180 LEU A N 1
ATOM 1298 C CA . LEU A 1 180 ? 14.360 -7.120 3.638 1.00 95.69 180 LEU A CA 1
ATOM 1299 C C . LEU A 1 180 ? 13.135 -7.830 3.057 1.00 95.69 180 LEU A C 1
ATOM 1301 O O . LEU A 1 180 ? 13.156 -8.298 1.924 1.00 95.69 180 LEU A O 1
ATOM 1305 N N . GLU A 1 181 ? 12.056 -7.881 3.823 1.00 95.38 181 GLU A N 1
ATOM 1306 C CA . GLU A 1 181 ? 10.775 -8.459 3.447 1.00 95.38 181 GLU A CA 1
ATOM 1307 C C . GLU A 1 181 ? 10.179 -7.794 2.201 1.00 95.38 181 GLU A C 1
ATOM 1309 O O . GLU A 1 181 ? 9.673 -8.491 1.319 1.00 95.38 181 GLU A O 1
ATOM 1314 N N . ASP A 1 182 ? 10.309 -6.471 2.076 1.00 96.94 182 ASP A N 1
ATOM 1315 C CA . ASP A 1 182 ? 9.837 -5.741 0.903 1.00 96.94 182 ASP A CA 1
ATOM 1316 C C . ASP A 1 182 ? 10.744 -5.980 -0.303 1.00 96.94 182 ASP A C 1
ATOM 1318 O O . ASP A 1 182 ? 10.247 -6.083 -1.424 1.00 96.94 182 ASP A O 1
ATOM 1322 N N . LEU A 1 183 ? 12.059 -6.129 -0.096 1.00 95.06 183 LEU A N 1
ATOM 1323 C CA . LEU A 1 183 ? 12.978 -6.511 -1.171 1.00 95.06 183 LEU A CA 1
ATOM 1324 C C . LEU A 1 183 ? 12.663 -7.912 -1.698 1.00 95.06 183 LEU A C 1
ATOM 1326 O O . LEU A 1 183 ? 12.612 -8.114 -2.910 1.00 95.06 183 LEU A O 1
ATOM 1330 N N . LEU A 1 184 ? 12.428 -8.872 -0.800 1.00 92.12 184 LEU A N 1
ATOM 1331 C CA . LEU A 1 184 ? 12.038 -10.237 -1.156 1.00 92.12 184 LEU A CA 1
ATOM 1332 C C . LEU A 1 184 ? 10.698 -10.242 -1.904 1.00 92.12 184 LEU A C 1
ATOM 1334 O O . LEU A 1 184 ? 10.568 -10.902 -2.938 1.00 92.12 184 LEU A O 1
ATOM 1338 N N . GLY A 1 185 ? 9.726 -9.458 -1.427 1.00 90.50 185 GLY A N 1
ATOM 1339 C CA . GLY A 1 185 ? 8.444 -9.261 -2.100 1.00 90.50 185 GLY A CA 1
ATOM 1340 C C . GLY A 1 185 ? 8.587 -8.615 -3.481 1.00 90.50 185 GLY A C 1
ATOM 1341 O O . GLY A 1 185 ? 7.943 -9.046 -4.432 1.00 90.50 185 GLY A O 1
ATOM 1342 N N . ALA A 1 186 ? 9.467 -7.629 -3.638 1.00 91.62 186 ALA A N 1
ATOM 1343 C CA . ALA A 1 186 ? 9.713 -6.988 -4.925 1.00 91.62 186 ALA A CA 1
ATOM 1344 C C . ALA A 1 186 ? 10.452 -7.913 -5.909 1.00 91.62 186 ALA A C 1
ATOM 1346 O O . ALA A 1 186 ? 10.069 -8.013 -7.076 1.00 91.62 186 ALA A O 1
ATOM 1347 N N . GLY A 1 187 ? 11.484 -8.623 -5.445 1.00 82.12 187 GLY A N 1
ATOM 1348 C CA . GLY A 1 187 ? 12.358 -9.454 -6.277 1.00 82.12 187 GLY A CA 1
ATOM 1349 C C . GLY A 1 187 ? 11.658 -10.656 -6.916 1.00 82.12 187 GLY A C 1
ATOM 1350 O O . GLY A 1 187 ? 11.976 -11.037 -8.046 1.00 82.12 187 GLY A O 1
ATOM 1351 N N . ALA A 1 188 ? 10.647 -11.225 -6.259 1.00 75.94 188 ALA A N 1
ATOM 1352 C CA . ALA A 1 188 ? 9.903 -12.354 -6.818 1.00 75.94 188 ALA A CA 1
ATOM 1353 C C . ALA A 1 188 ? 9.007 -11.973 -8.025 1.00 75.94 188 ALA A C 1
ATOM 1355 O O . ALA A 1 188 ? 8.637 -12.844 -8.823 1.00 75.94 188 ALA A O 1
ATOM 1356 N N . HIS A 1 189 ? 8.749 -10.681 -8.260 1.00 67.88 189 HIS A N 1
ATOM 1357 C CA . HIS A 1 189 ? 8.127 -10.210 -9.506 1.00 67.88 189 HIS A CA 1
ATOM 1358 C C . HIS A 1 189 ? 9.087 -10.207 -10.701 1.00 67.88 189 HIS A C 1
ATOM 1360 O O . HIS A 1 189 ? 8.646 -10.394 -11.835 1.00 67.88 189 HIS A O 1
ATOM 1366 N N . SER A 1 190 ? 10.390 -10.079 -10.458 1.00 59.66 190 SER A N 1
ATOM 1367 C CA . SER A 1 190 ? 11.413 -10.195 -11.500 1.00 59.66 190 SER A CA 1
ATOM 1368 C C . SER A 1 190 ? 11.702 -11.664 -11.845 1.00 59.66 190 SER A C 1
ATOM 1370 O O . SER A 1 190 ? 11.829 -12.007 -13.018 1.00 59.66 190 SER A O 1
ATOM 1372 N N . GLY A 1 191 ? 11.739 -12.557 -10.844 1.00 50.25 191 GLY A N 1
ATOM 1373 C CA . GLY A 1 191 ? 12.103 -13.976 -11.023 1.00 50.25 191 GLY A CA 1
ATOM 1374 C C . GLY A 1 191 ? 11.011 -14.894 -11.601 1.00 50.25 191 GLY A C 1
ATOM 1375 O O . GLY A 1 191 ? 11.324 -15.896 -12.249 1.00 50.25 191 GLY A O 1
ATOM 1376 N N . SER A 1 192 ? 9.726 -14.562 -11.419 1.00 48.03 192 SER A N 1
ATOM 1377 C CA . SER A 1 192 ? 8.602 -15.365 -11.949 1.00 48.03 192 SER A CA 1
ATOM 1378 C C . SER A 1 192 ? 8.492 -15.341 -13.482 1.00 48.03 192 SER A C 1
ATOM 1380 O O . SER A 1 192 ? 7.906 -16.244 -14.085 1.00 48.03 192 SER A O 1
ATOM 1382 N N . ARG A 1 193 ? 9.112 -14.351 -14.136 1.00 52.00 193 ARG A N 1
ATOM 1383 C CA . ARG A 1 193 ? 9.099 -14.205 -15.598 1.00 52.00 193 ARG A CA 1
ATOM 1384 C C . ARG A 1 193 ? 10.119 -15.104 -16.298 1.00 52.00 193 ARG A C 1
ATOM 1386 O O . ARG A 1 193 ? 9.796 -15.656 -17.345 1.00 52.00 193 ARG A O 1
ATOM 1393 N N . SER A 1 194 ? 11.289 -15.339 -15.700 1.00 43.50 194 SER A N 1
ATOM 1394 C CA . SER A 1 194 ? 12.331 -16.198 -16.290 1.00 43.50 194 SER A CA 1
ATOM 1395 C C . SER A 1 194 ? 11.893 -17.662 -16.416 1.00 43.50 194 SER A C 1
ATOM 1397 O O . SER A 1 194 ? 12.268 -18.337 -17.367 1.00 43.50 194 SER A O 1
ATOM 1399 N N . HIS A 1 195 ? 11.038 -18.140 -15.506 1.00 35.38 195 HIS A N 1
ATOM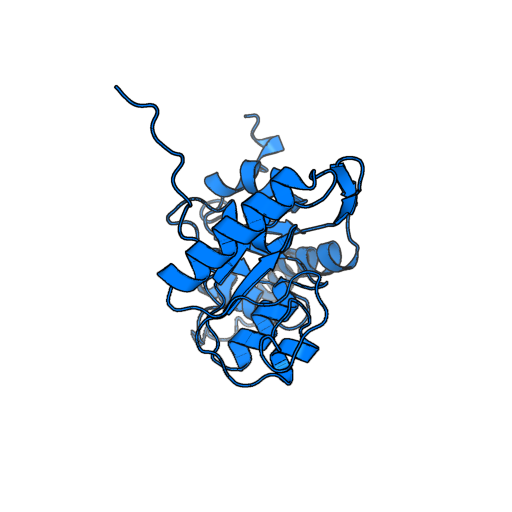 1400 C CA . HIS A 1 195 ? 10.494 -19.503 -15.554 1.00 35.38 195 HIS A CA 1
ATOM 1401 C C . HIS A 1 195 ? 9.341 -19.666 -16.556 1.00 35.38 195 HIS A C 1
ATOM 1403 O O . HIS A 1 195 ? 9.079 -20.774 -17.015 1.00 35.38 195 HIS A O 1
ATOM 1409 N N . SER A 1 196 ? 8.671 -18.572 -16.932 1.00 43.09 196 SER A N 1
ATOM 1410 C CA . SER A 1 196 ? 7.552 -18.602 -17.887 1.00 43.09 196 SER A CA 1
ATOM 1411 C C . SER A 1 196 ? 8.017 -18.548 -19.348 1.00 43.09 196 SER A C 1
ATOM 1413 O O . SER A 1 196 ? 7.252 -18.881 -20.247 1.00 43.09 196 SER A O 1
ATOM 1415 N N . ALA A 1 197 ? 9.276 -18.169 -19.595 1.00 41.34 197 ALA A N 1
ATOM 1416 C CA . ALA A 1 197 ? 9.891 -18.218 -20.922 1.00 41.34 197 ALA A CA 1
ATOM 1417 C C . ALA A 1 197 ? 10.346 -19.637 -21.334 1.00 41.34 197 ALA A C 1
ATOM 1419 O O . ALA A 1 197 ? 10.665 -19.850 -22.499 1.00 41.34 197 ALA A O 1
ATOM 1420 N N . GLY A 1 198 ? 10.364 -20.605 -20.404 1.00 33.75 198 GLY A N 1
ATOM 1421 C CA . GLY A 1 198 ? 10.858 -21.972 -20.637 1.00 33.75 198 GLY A CA 1
ATOM 1422 C C . GLY A 1 198 ? 9.853 -23.107 -20.395 1.00 33.75 198 GLY A C 1
ATOM 1423 O O . GLY A 1 198 ? 10.213 -24.268 -20.563 1.00 33.75 198 GLY A O 1
ATOM 1424 N N . GLY A 1 199 ? 8.607 -22.826 -20.005 1.00 32.62 199 GLY A N 1
ATOM 1425 C CA . GLY A 1 199 ? 7.637 -23.876 -19.686 1.00 32.62 199 GLY A CA 1
ATOM 1426 C C . GLY A 1 199 ? 6.196 -23.416 -19.861 1.00 32.62 199 GLY A C 1
ATOM 1427 O O . GLY A 1 199 ? 5.833 -22.347 -19.382 1.00 32.62 199 GLY A O 1
ATOM 1428 N N . TYR A 1 200 ? 5.411 -24.240 -20.566 1.00 35.16 200 TYR A N 1
ATOM 1429 C CA . TYR A 1 200 ? 3.970 -24.146 -20.828 1.00 35.16 200 TYR A CA 1
ATOM 1430 C C . TYR A 1 200 ? 3.250 -23.003 -20.097 1.00 35.16 200 TYR A C 1
ATOM 1432 O O . TYR A 1 200 ? 2.881 -23.128 -18.926 1.00 35.16 200 TYR A O 1
ATOM 1440 N N . ALA A 1 201 ? 3.000 -21.908 -20.821 1.00 39.78 201 ALA A N 1
ATOM 1441 C CA . ALA A 1 201 ? 2.094 -20.860 -20.380 1.00 39.78 201 ALA A CA 1
ATOM 1442 C C . ALA A 1 201 ? 0.740 -21.500 -20.041 1.00 39.78 201 ALA A C 1
ATOM 1444 O O . ALA A 1 201 ? 0.028 -21.987 -20.923 1.00 39.78 201 ALA A O 1
ATOM 1445 N N . ARG A 1 202 ? 0.385 -21.545 -18.751 1.00 42.94 202 ARG A N 1
ATOM 1446 C CA . ARG A 1 202 ? -0.973 -21.927 -18.359 1.00 42.94 202 ARG A CA 1
ATOM 1447 C C . ARG A 1 202 ? -1.937 -20.921 -18.996 1.00 42.94 202 ARG A C 1
ATOM 1449 O O . ARG A 1 202 ? -1.660 -19.723 -18.922 1.00 42.94 202 ARG A O 1
ATOM 1456 N N . PRO A 1 203 ? -3.044 -21.365 -19.617 1.00 40.69 203 PRO A N 1
ATOM 1457 C CA . PRO A 1 203 ? -3.988 -20.445 -20.233 1.00 40.69 203 PRO A CA 1
ATOM 1458 C C . PRO A 1 203 ? -4.466 -19.435 -19.187 1.00 40.69 203 PRO A C 1
ATOM 1460 O O . PRO A 1 203 ? -4.905 -19.821 -18.100 1.00 40.69 203 PRO A O 1
ATOM 1463 N N . CYS A 1 204 ? -4.344 -18.147 -19.516 1.00 45.03 204 CYS A N 1
ATOM 1464 C CA . CYS A 1 204 ? -4.819 -17.045 -18.692 1.00 45.03 204 CYS A CA 1
ATOM 1465 C C . CYS A 1 204 ? -6.324 -17.209 -18.446 1.00 45.03 204 CYS A C 1
ATOM 1467 O O . CYS A 1 204 ? -7.148 -16.825 -19.272 1.00 45.03 204 CYS A O 1
ATOM 1469 N N . ARG A 1 205 ? -6.705 -17.763 -17.292 1.00 43.34 205 ARG A N 1
ATOM 1470 C CA . ARG A 1 205 ? -8.024 -17.496 -16.722 1.00 43.34 205 ARG A CA 1
ATOM 1471 C C . ARG A 1 205 ? -7.931 -16.106 -16.116 1.00 43.34 205 ARG A C 1
ATOM 1473 O O . ARG A 1 205 ? -7.166 -15.892 -15.180 1.00 43.34 205 ARG A O 1
ATOM 1480 N N . ALA A 1 206 ? -8.641 -15.150 -16.704 1.00 39.47 206 ALA A N 1
ATOM 1481 C CA . ALA A 1 206 ? -8.781 -13.812 -16.151 1.00 39.47 206 ALA A CA 1
ATOM 1482 C C . ALA A 1 206 ? -9.612 -13.886 -14.857 1.00 39.47 206 ALA A C 1
ATOM 1484 O O . ALA A 1 206 ? -10.793 -13.552 -14.842 1.00 39.47 206 ALA A O 1
ATOM 1485 N N . ASP A 1 207 ? -9.008 -14.377 -13.776 1.00 39.66 207 ASP A N 1
ATOM 1486 C CA . ASP A 1 207 ? -9.577 -14.249 -12.443 1.00 39.66 207 ASP A CA 1
ATOM 1487 C C . ASP A 1 207 ? -9.479 -12.791 -11.976 1.00 39.66 207 ASP A C 1
ATOM 1489 O O . ASP A 1 207 ? -8.642 -12.009 -12.444 1.00 39.66 207 ASP A O 1
ATOM 1493 N N . ARG A 1 208 ? -10.402 -12.426 -11.075 1.00 40.44 208 ARG A N 1
ATOM 1494 C CA . ARG A 1 208 ? -10.591 -11.091 -10.483 1.00 40.44 208 ARG A CA 1
ATOM 1495 C C . ARG A 1 208 ? -9.277 -10.316 -10.354 1.00 40.44 208 ARG A C 1
ATOM 1497 O O . ARG A 1 208 ? -8.345 -10.770 -9.697 1.00 40.44 208 ARG A O 1
ATOM 1504 N N . ALA A 1 209 ? -9.256 -9.108 -10.922 1.00 42.44 209 ALA A N 1
ATOM 1505 C CA . ALA A 1 209 ? -8.130 -8.190 -10.806 1.00 42.44 209 ALA A CA 1
ATOM 1506 C C . ALA A 1 209 ? -7.649 -8.082 -9.343 1.00 42.44 209 ALA A C 1
ATOM 1508 O O . ALA A 1 209 ? -8.493 -7.903 -8.453 1.00 42.44 209 ALA A O 1
ATOM 1509 N N . PRO A 1 210 ? -6.328 -8.130 -9.078 1.00 46.12 210 PRO A N 1
ATOM 1510 C CA . PRO A 1 210 ? -5.806 -7.774 -7.775 1.00 46.12 210 PRO A CA 1
ATOM 1511 C C . PRO A 1 210 ? -6.291 -6.360 -7.448 1.00 46.12 210 PRO A C 1
ATOM 1513 O O . PRO A 1 210 ? -6.413 -5.489 -8.317 1.00 46.12 210 PRO A O 1
ATOM 1516 N N . SER A 1 211 ? -6.689 -6.175 -6.196 1.00 44.97 211 SER A N 1
ATOM 1517 C CA . SER A 1 211 ? -7.489 -5.041 -5.748 1.00 44.97 211 SER A CA 1
ATOM 1518 C C . SER A 1 211 ? -6.942 -3.694 -6.207 1.00 44.97 211 SER A C 1
ATOM 1520 O O . SER A 1 211 ? -5.833 -3.306 -5.840 1.00 44.97 211 SER A O 1
ATOM 1522 N N . ARG A 1 212 ? -7.771 -2.951 -6.949 1.00 42.31 212 ARG A N 1
ATOM 1523 C CA . ARG A 1 212 ? -7.537 -1.537 -7.247 1.00 42.31 212 ARG A CA 1
ATOM 1524 C C . ARG A 1 212 ? -7.595 -0.743 -5.941 1.00 42.31 212 ARG A C 1
ATOM 1526 O O . ARG A 1 212 ? -8.677 -0.553 -5.385 1.00 42.31 212 ARG A O 1
ATOM 1533 N N . ALA A 1 213 ? -6.452 -0.240 -5.497 1.00 45.53 213 ALA A N 1
ATOM 1534 C CA . ALA A 1 213 ? -6.392 0.879 -4.568 1.00 45.53 213 ALA A CA 1
ATOM 1535 C C . ALA A 1 213 ? -6.934 2.123 -5.298 1.00 45.53 213 ALA A C 1
ATOM 1537 O O . ALA A 1 213 ? -6.305 2.635 -6.220 1.00 45.53 213 ALA A O 1
ATOM 1538 N N . GLY A 1 214 ? -8.151 2.557 -4.966 1.00 35.28 214 GLY A N 1
ATOM 1539 C CA . GLY A 1 214 ? -8.711 3.799 -5.497 1.00 35.28 214 GLY A CA 1
ATOM 1540 C C . GLY A 1 214 ? -8.163 4.986 -4.714 1.00 35.28 214 GLY A C 1
ATOM 1541 O O . GLY A 1 214 ? -8.528 5.155 -3.554 1.00 35.28 214 GLY A O 1
ATOM 1542 N N . CYS A 1 215 ? -7.307 5.796 -5.331 1.00 33.88 215 CYS A N 1
ATOM 1543 C CA . CYS A 1 215 ? -6.875 7.077 -4.778 1.00 33.88 215 CYS A CA 1
ATOM 1544 C C . CYS A 1 215 ? -7.749 8.195 -5.354 1.00 33.88 215 CYS A C 1
ATOM 1546 O O . CYS A 1 215 ? -7.687 8.485 -6.547 1.00 33.88 215 CYS A O 1
ATOM 1548 N N . ALA A 1 216 ? -8.574 8.822 -4.514 1.00 33.09 216 ALA A N 1
ATOM 1549 C CA . ALA A 1 216 ? -9.140 10.129 -4.817 1.00 33.09 216 ALA A CA 1
ATOM 1550 C C . ALA A 1 216 ? -8.126 11.182 -4.351 1.00 33.09 216 ALA A C 1
ATOM 1552 O O . ALA A 1 216 ? -7.804 11.253 -3.166 1.00 33.09 216 ALA A O 1
ATOM 1553 N N . GLY A 1 217 ? -7.572 11.955 -5.288 1.00 31.19 217 GLY A N 1
ATOM 1554 C CA . GLY A 1 217 ? -6.629 13.024 -4.973 1.00 31.19 217 GLY A CA 1
ATOM 1555 C C . GLY A 1 217 ? -7.285 14.079 -4.083 1.00 31.19 217 GLY A C 1
ATOM 1556 O O . GLY A 1 217 ? -8.290 14.676 -4.461 1.00 31.19 217 GLY A O 1
ATOM 1557 N N . SER A 1 218 ? -6.711 14.331 -2.907 1.00 34.59 218 SER A N 1
ATOM 1558 C CA . SER A 1 218 ? -7.039 15.510 -2.110 1.00 34.59 218 SER A CA 1
ATOM 1559 C C . SER A 1 218 ? -6.537 16.745 -2.864 1.00 34.59 218 SER A C 1
ATOM 1561 O O . SER A 1 218 ? -5.331 16.997 -2.921 1.00 34.59 218 SER A O 1
ATOM 1563 N N . GLY A 1 219 ? -7.453 17.478 -3.498 1.00 29.27 219 GLY A N 1
ATOM 1564 C CA . GLY A 1 219 ? -7.148 18.723 -4.193 1.00 29.27 219 GLY A CA 1
ATOM 1565 C C . GLY A 1 219 ? -6.479 19.729 -3.255 1.00 29.27 219 GLY A C 1
ATOM 1566 O O . GLY A 1 219 ? -6.951 19.965 -2.144 1.00 29.27 219 GLY A O 1
ATOM 1567 N N . ARG A 1 220 ? -5.370 20.325 -3.707 1.00 30.58 220 ARG A N 1
ATOM 1568 C CA . ARG A 1 220 ? -4.800 21.519 -3.072 1.00 30.58 220 ARG A CA 1
ATOM 1569 C C . ARG A 1 220 ? -5.849 22.644 -3.092 1.00 30.58 220 ARG A C 1
ATOM 1571 O O . ARG A 1 220 ? -6.505 22.807 -4.125 1.00 30.58 220 ARG A O 1
ATOM 1578 N N . PRO A 1 221 ? -5.991 23.452 -2.027 1.00 30.62 221 PRO A N 1
ATOM 1579 C CA . PRO A 1 221 ? -6.776 24.676 -2.110 1.00 30.62 221 PRO A CA 1
ATOM 1580 C C . PRO A 1 221 ? -6.136 25.605 -3.152 1.00 30.62 221 PRO A C 1
ATOM 1582 O O . PRO A 1 221 ? -4.929 25.853 -3.127 1.00 30.62 221 PRO A O 1
ATOM 1585 N N . ARG A 1 222 ? -6.941 26.072 -4.114 1.00 30.22 222 ARG A N 1
ATOM 1586 C CA . ARG A 1 222 ? -6.537 27.124 -5.055 1.00 30.22 222 ARG A CA 1
ATOM 1587 C C . ARG A 1 222 ? -6.301 28.414 -4.255 1.00 30.22 222 ARG A C 1
ATOM 1589 O O . ARG A 1 222 ? -7.159 28.734 -3.432 1.00 30.22 222 ARG A O 1
ATOM 1596 N N . PRO A 1 223 ? -5.206 29.160 -4.478 1.00 32.53 223 PRO A N 1
ATOM 1597 C CA . PRO A 1 223 ? -5.087 30.494 -3.908 1.00 32.53 223 PRO A CA 1
ATOM 1598 C C . PRO A 1 223 ? -6.171 31.379 -4.536 1.00 32.53 223 PRO A C 1
ATOM 1600 O O . PRO A 1 223 ? -6.391 31.336 -5.750 1.00 32.53 223 PRO A O 1
ATOM 1603 N N . GLY A 1 224 ? -6.907 32.085 -3.677 1.00 44.47 224 GLY A N 1
ATOM 1604 C CA . GLY A 1 224 ? -7.988 32.987 -4.063 1.00 44.47 224 GLY A CA 1
ATOM 1605 C C . GLY A 1 224 ? -7.499 34.074 -5.017 1.00 44.47 224 GLY A C 1
ATOM 1606 O O . GLY A 1 224 ? -6.350 34.508 -4.934 1.00 44.47 224 GLY A O 1
ATOM 1607 N N . ARG A 1 225 ? -8.385 34.432 -5.946 1.00 39.91 225 ARG A N 1
ATOM 1608 C CA . ARG A 1 225 ? -8.272 35.617 -6.797 1.00 39.91 225 ARG A CA 1
ATOM 1609 C C . ARG A 1 225 ? -8.501 36.883 -5.988 1.00 39.91 225 ARG A C 1
ATOM 1611 O O . ARG A 1 225 ? -9.295 36.798 -5.026 1.00 39.91 225 ARG A O 1
#

Radius of gyration: 17.66 Å; chains: 1; bounding box: 38×60×44 Å

Sequence (225 aa):
MDGWAVQSGSGVRFHWGPTGASRLANEAACLVAVDVLSFTTAVSVAVDRGIRVLPFRWPGGPASEAERSGAAQVTAAYARQSGARLASHRHPVTPETPWSLSPAHLRAAPFVARPVLPSPNGAAIAAAAPPGVRVVAACLRNITAVGTWLTCHGYGTPEHPVVVIAAGELSPDGSLRPALEDLLGAGAHSGSRSHSAGGYARPCRADRAPSRAGCAGSGRPRPGR

Foldseek 3Di:
DPCVLQVQQWLEAEDEWLVSLLVHQVVALAEEFFDVVFQLVLLQLLVVVVAAEAQDAAAAAQDDPVSRVVSVVVLVVVCVVVVAAEADEPDPADLNRQHARDSVSSNPHDDTRYYYYYDNFRSSSLQSHDPNHFYARWAPVCLVVQLLLCVVVVGGGSVRHYYYYQGAHQHNNRDGHDDPRSVVRSVSSVVVVVVCVPDDDDPDPPDDDRHGNDDDDPDDDDPDD

InterPro domains:
  IPR036702 ComB-like superfamily [G3DSA:3.90.1560.10] (21-198)
  IPR036702 ComB-like superfamily [SSF142823] (12-188)

Secondary structure (DSSP, 8-state):
--TTTTTTT-SEEEEEHHHHHHHHGGG-SEEEEE-TTTHHHHHHHHHHTT---EEEE---SS--HHHHHHHHHHHHHHHHHTT-EEPBSSSPP-SSS--BS-HHHHHHSPP-S-EEEEESSHHHHHHTSPTT-EEEEE-GGGHHHHHHHHHHTT-SSSSS-EEEEE--EE-TTSPEEPPHHHHHHHHHHHHHHHHHTSS---------PSPB------PPPPPP-

pLDDT: mean 83.9, std 20.2, range [29.27, 97.94]

Organism: NCBI:txid58343